Protein 8AQK (pdb70)

B-factor: mean 24.07, std 10.02, range [11.96, 69.76]

Organism: Zika virus (NCBI:txid64320)

Radius of gyration: 15.68 Å; Cα contacts (8 Å, |Δi|>4): 561; chains: 3; bounding box: 34×46×38 Å

Sequence (196 aa):
VDMYIEERAGDITWEKDAEVTGNSPRLDVVALDESSGDDFSSLVEETTTDGVYRVMTRRRLLGSSTQVGVGVMQEGVFHTMWHVTKGAALRSGEGRLDPYWGDVKQDLVSYCGPWKLDAAWDGLSEVQLLAVPPGEERAKNIIQTLPGIFKTKDGDIGAVALDYPAGTSGSPILDKCGRVIGLYGNGVVIKNGSYVSAITQGKRGK

GO terms:
  GO:0005515 protein binding (F, IPI)
  GO:0042802 identical protein binding (F, IPI)
  GO:0030430 host cell cytoplasm (C, IDA)
  GO:0030674 protein-macromolecule adaptor activity (F, IDA)
  GO:0140886 symbiont-mediated suppression of host interferon-mediated signaling pathway (P, IDA)
  GO:0042025 host cell nucleus (C, EXP)
  GO:0030430 host cell cytoplasm (C, EXP)
  GO:0034062 5'-3' RNA polymerase activity (F, EXP)
  GO:0008289 lipid binding (F, EXP)

Structure (mmCIF, N/CA/C/O backbone):
data_8AQK
#
_entry.id   8AQK
#
_cell.length_a   48.264
_cell.length_b   60.694
_cell.length_c   83.044
_cell.angle_alpha   90.000
_cell.angle_beta   90.000
_cell.angle_gamma   90.000
#
_symmetry.space_group_name_H-M   'P 21 21 21'
#
loop_
_entity.id
_entity.type
_entity.pdbx_description
1 polymer 'Serine protease subunit NS2B'
2 polymer 'Serine protease NS3'
3 polymer '(1R,2R,3S,4R,6S)-4,6-diamino-2,3-dihydroxycyclohexyl 2,6-diamino-2,6-dideoxy-alpha-D-glucopyranoside'
4 non-polymer 'SULFATE ION'
5 water water
#
loop_
_atom_site.group_PDB
_atom_site.id
_atom_site.type_symbol
_atom_site.label_atom_id
_atom_site.label_alt_id
_atom_site.label_comp_id
_atom_site.label_asym_id
_atom_site.label_entity_id
_atom_site.label_seq_id
_atom_site.pdbx_PDB_ins_code
_atom_site.Cartn_x
_atom_site.Cartn_y
_atom_site.Cartn_z
_atom_site.occupancy
_atom_site.B_iso_or_equiv
_atom_site.auth_seq_id
_atom_site.auth_comp_id
_atom_site.auth_asym_id
_atom_site.auth_atom_id
_atom_site.pdbx_PDB_model_num
ATOM 1 N N . VAL A 1 6 ? -3.66186 -32.11649 -7.06560 1.000 40.18149 49 VAL A N 1
ATOM 2 C CA . VAL A 1 6 ? -2.91074 -31.85813 -5.84421 1.000 39.13271 49 VAL A CA 1
ATOM 3 C C . VAL A 1 6 ? -3.73385 -32.27357 -4.63288 1.000 36.90725 49 VAL A C 1
ATOM 4 O O . VAL A 1 6 ? -4.85679 -31.80763 -4.45475 1.000 38.16301 49 VAL A O 1
ATOM 7 N N . ASP A 1 7 ? -3.16980 -33.14962 -3.80201 1.000 33.21685 50 ASP A N 1
ATOM 8 C CA . ASP A 1 7 ? -3.80484 -33.57094 -2.55359 1.000 30.20448 50 ASP A CA 1
ATOM 9 C C . ASP A 1 7 ? -3.51953 -32.51050 -1.50122 1.000 26.42898 50 ASP A C 1
ATOM 10 O O . ASP A 1 7 ? -2.41686 -32.45206 -0.95520 1.000 26.95444 50 ASP A O 1
ATOM 19 N N . MET A 1 8 ? -4.50914 -31.66924 -1.20672 1.000 23.00745 51 MET A N 1
ATOM 20 C CA . MET A 1 8 ? -4.42481 -30.72022 -0.10247 1.000 20.66577 51 MET A CA 1
ATOM 21 C C . MET A 1 8 ? -5.24838 -31.28277 1.04799 1.000 19.51463 51 MET A C 1
ATOM 22 O O . MET A 1 8 ? -6.43831 -31.55921 0.88461 1.000 20.79384 51 MET A O 1
ATOM 36 N N . TYR A 1 9 ? -4.61577 -31.46721 2.20380 1.000 18.74941 52 TYR A N 1
ATOM 37 C CA . TYR A 1 9 ? -5.24406 -32.18661 3.30341 1.000 18.43630 52 TYR A CA 1
ATOM 38 C C . TYR A 1 9 ? -4.86403 -31.53260 4.62294 1.000 17.57772 52 TYR A C 1
ATOM 39 O O . TYR A 1 9 ? -3.91913 -30.74498 4.69523 1.000 18.37666 52 TYR A O 1
ATOM 57 N N . ILE A 1 10 ? -5.61503 -31.85874 5.67100 1.000 17.46680 53 ILE A N 1
ATOM 58 C CA . ILE A 1 10 ? -5.37609 -31.27340 6.98303 1.000 16.88153 53 ILE A CA 1
ATOM 59 C C . ILE A 1 10 ? -4.98172 -32.35594 7.97618 1.000 17.96675 53 ILE A C 1
ATOM 60 O O . ILE A 1 10 ? -5.36433 -33.52584 7.84649 1.000 19.41069 53 ILE A O 1
ATOM 76 N N A GLU A 1 11 ? -4.19511 -31.96353 8.97000 0.508 18.31045 54 GLU A N 1
ATOM 77 N N B GLU A 1 11 ? -4.19684 -31.94686 8.97727 0.492 18.01656 54 GLU A N 1
ATOM 78 C CA A GLU A 1 11 ? -3.82091 -32.87405 10.03888 0.508 19.90885 54 GLU A CA 1
ATOM 79 C CA B GLU A 1 11 ? -3.70203 -32.82255 10.03152 0.492 19.26252 54 GLU A CA 1
ATOM 80 C C A GLU A 1 11 ? -3.79056 -32.12080 11.35759 0.508 18.89658 54 GLU A C 1
ATOM 81 C C B GLU A 1 11 ? -3.80027 -32.09048 11.36324 0.492 18.47242 54 GLU A C 1
ATOM 82 O O A GLU A 1 11 ? -3.28135 -30.99978 11.44493 0.508 18.07564 54 GLU A O 1
ATOM 83 O O B GLU A 1 11 ? -3.36115 -30.94219 11.47455 0.492 17.38543 54 GLU A O 1
ATOM 106 N N . ARG A 1 12 ? -4.35027 -32.74560 12.38213 1.000 19.67635 55 ARG A N 1
ATOM 107 C CA . ARG A 1 12 ? -4.49008 -32.07313 13.66784 1.000 21.19855 55 ARG A CA 1
ATOM 108 C C . ARG A 1 12 ? -3.11190 -31.77005 14.25332 1.000 18.61564 55 ARG A C 1
ATOM 109 O O . ARG A 1 12 ? -2.16307 -32.54799 14.12336 1.000 19.65591 55 ARG A O 1
ATOM 131 N N . ALA A 1 13 ? -2.99437 -30.60264 14.86707 1.000 17.33407 56 ALA A N 1
ATOM 132 C CA . ALA A 1 13 ? -1.72369 -30.14725 15.39910 1.000 18.43699 56 ALA A CA 1
ATOM 133 C C . ALA A 1 13 ? -1.79407 -29.70474 16.84317 1.000 21.09198 56 ALA A C 1
ATOM 134 O O . ALA A 1 13 ? -0.75152 -29.37825 17.41641 1.000 26.33325 56 ALA A O 1
ATOM 141 N N . GLY A 1 14 ? -2.95587 -29.69392 17.45585 1.000 19.75933 57 GLY A N 1
ATOM 142 C CA . GLY A 1 14 ? -3.00558 -29.41038 18.87448 1.000 20.75185 57 GLY A CA 1
ATOM 143 C C . GLY A 1 14 ? -4.31840 -28.79621 19.30361 1.000 18.13608 57 GLY A C 1
ATOM 144 O O . GLY A 1 14 ? -5.22058 -28.54504 18.51007 1.000 18.02546 57 GLY A O 1
ATOM 148 N N . ASP A 1 15 ? -4.39907 -28.57908 20.61010 1.000 18.39235 58 ASP A N 1
ATOM 149 C CA . ASP A 1 15 ? -5.51140 -27.89086 21.23336 1.000 17.75183 58 ASP A CA 1
ATOM 150 C C . ASP A 1 15 ? -5.25896 -26.38837 21.21114 1.000 18.03145 58 ASP A C 1
ATOM 151 O O . ASP A 1 15 ? -4.11528 -25.92753 21.19431 1.000 21.14977 58 ASP A O 1
ATOM 160 N N . ILE A 1 16 ? -6.33635 -25.62317 21.23875 1.000 16.45615 59 ILE A N 1
ATOM 161 C CA . ILE A 1 16 ? -6.25967 -24.16461 21.22094 1.000 16.63403 59 ILE A CA 1
ATOM 162 C C . ILE A 1 16 ? -6.45249 -23.67954 22.65102 1.000 17.36767 59 ILE A C 1
ATOM 163 O O . ILE A 1 16 ? -7.57416 -23.68388 23.16982 1.000 18.45214 59 ILE A O 1
ATOM 179 N N . THR A 1 17 ? -5.35173 -23.24275 23.26985 1.000 17.74607 60 THR A N 1
ATOM 180 C CA . THR A 1 17 ? -5.30616 -22.91760 24.69069 1.000 19.88277 60 THR A CA 1
ATOM 181 C C . THR A 1 17 ? -4.34245 -21.75457 24.89142 1.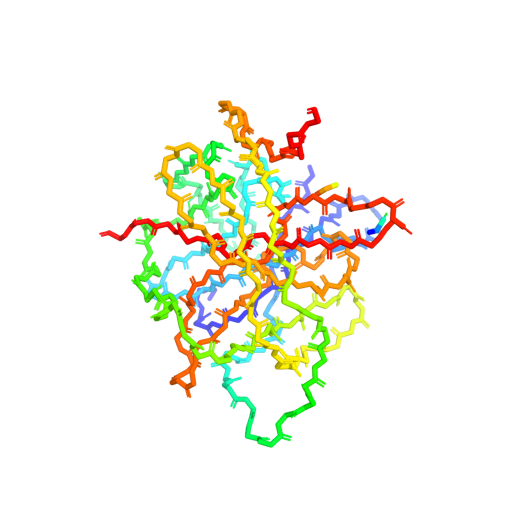000 20.69918 60 THR A C 1
ATOM 182 O O . THR A 1 17 ? -3.25835 -21.73703 24.30126 1.000 22.01625 60 THR A O 1
ATOM 193 N N . TRP A 1 18 ? -4.75967 -20.77985 25.70461 1.000 20.59104 61 TRP A N 1
ATOM 194 C CA . TRP A 1 18 ? -3.87788 -19.71083 26.15380 1.000 20.56986 61 TRP A CA 1
ATOM 195 C C . TRP A 1 18 ? -2.85789 -20.26855 27.13171 1.000 20.60635 61 TRP A C 1
ATOM 196 O O . TRP A 1 18 ? -3.19624 -21.07068 28.00453 1.000 22.24277 61 TRP A O 1
ATOM 217 N N . GLU A 1 19 ? -1.60196 -19.85780 26.98068 1.000 20.98518 62 GLU A N 1
ATOM 218 C CA . GLU A 1 19 ? -0.51857 -20.31353 27.84538 1.000 22.79117 62 GLU A CA 1
ATOM 219 C C . GLU A 1 19 ? -0.27430 -19.28162 28.94046 1.000 23.78901 62 GLU A C 1
ATOM 220 O O . GLU A 1 19 ? 0.06231 -18.12997 28.65734 1.000 24.88831 62 GLU A O 1
ATOM 232 N N . LYS A 1 20 ? -0.42498 -19.69907 30.18917 1.000 25.70615 63 LYS A N 1
ATOM 233 C CA . LYS A 1 20 ? -0.12103 -18.80995 31.30107 1.000 30.32678 63 LYS A CA 1
ATOM 234 C C . LYS A 1 20 ? 1.38377 -18.55733 31.36290 1.000 34.55835 63 LYS A C 1
ATOM 235 O O . LYS A 1 20 ? 2.19544 -19.40270 30.98809 1.000 34.51445 63 LYS A O 1
ATOM 248 N N . ASP A 1 21 ? 1.75570 -17.35904 31.81040 1.000 40.22783 64 ASP A N 1
ATOM 249 C CA . ASP A 1 21 ? 3.16518 -16.98162 31.94425 1.000 45.80583 64 ASP A CA 1
ATOM 250 C C . ASP A 1 21 ? 3.94000 -17.20018 30.64256 1.000 46.87748 64 ASP A C 1
ATOM 251 O O . ASP A 1 21 ? 4.97808 -17.86555 30.61004 1.000 47.87116 64 ASP A O 1
ATOM 260 N N . ALA A 1 22 ? 3.44642 -16.61733 29.55898 1.000 46.87736 65 ALA A N 1
ATOM 261 C CA . ALA A 1 22 ? 4.05389 -16.84123 28.25726 1.000 47.20693 65 ALA A CA 1
ATOM 262 C C . ALA A 1 22 ? 5.15995 -15.82647 27.97533 1.000 47.26579 65 ALA A C 1
ATOM 263 O O . ALA A 1 22 ? 5.22846 -14.75046 28.57793 1.000 47.49507 65 ALA A O 1
ATOM 270 N N . GLU A 1 23 ? 6.03728 -16.19276 27.04121 1.000 46.47226 66 GLU A N 1
ATOM 271 C CA . GLU A 1 23 ? 7.03940 -15.25789 26.54660 1.000 45.63896 66 GLU A CA 1
ATOM 272 C C . GLU A 1 23 ? 6.34983 -14.12901 25.79455 1.000 43.54075 66 GLU A C 1
ATOM 273 O O . GLU A 1 23 ? 5.48396 -14.37978 24.94890 1.000 42.55197 66 GLU A O 1
ATOM 277 N N . VAL A 1 24 ? 6.73713 -12.89199 26.11169 1.000 43.02859 67 VAL A N 1
ATOM 278 C CA . VAL A 1 24 ? 6.20457 -11.68115 25.49230 1.000 43.32542 67 VAL A CA 1
ATOM 279 C C . VAL A 1 24 ? 7.27824 -11.09552 24.58824 1.000 41.78179 67 VAL A C 1
ATOM 280 O O . VAL A 1 24 ? 8.40827 -10.85433 25.03053 1.000 42.45894 67 VAL A O 1
ATOM 293 N N . THR A 1 25 ? 6.92388 -10.83387 23.33558 1.000 39.44943 68 THR A N 1
ATOM 294 C CA . THR A 1 25 ? 7.89430 -10.29465 22.40004 1.000 37.29204 68 THR A CA 1
ATOM 295 C C . THR A 1 25 ? 7.17477 -9.44731 21.36372 1.000 32.53743 68 THR A C 1
ATOM 296 O O . THR A 1 25 ? 5.94339 -9.44885 21.26505 1.000 32.11567 68 THR A O 1
ATOM 307 N N . GLY A 1 26 ? 7.96697 -8.70907 20.60206 1.000 28.63871 69 GLY A N 1
ATOM 308 C CA . GLY A 1 26 ? 7.45864 -7.89404 19.51215 1.000 25.31463 69 GLY A CA 1
ATOM 309 C C . GLY A 1 26 ? 7.07363 -6.50179 19.96309 1.000 22.89893 69 GLY A C 1
ATOM 310 O O . GLY A 1 26 ? 6.67614 -6.26932 21.10017 1.000 24.17002 69 GLY A O 1
ATOM 314 N N . ASN A 1 27 ? 7.19510 -5.55262 19.04937 1.000 20.59908 70 ASN A N 1
ATOM 315 C CA . ASN A 1 27 ? 6.76664 -4.19390 19.33956 1.000 19.99835 70 ASN A CA 1
ATOM 316 C C . ASN A 1 27 ? 5.29808 -4.03350 18.94665 1.000 18.23919 70 ASN A C 1
ATOM 317 O O . ASN A 1 27 ? 4.59217 -5.00923 18.67905 1.000 19.14451 70 ASN A O 1
ATOM 328 N N . SER A 1 28 ? 4.82257 -2.79093 18.93884 1.000 17.54767 71 SER A N 1
ATOM 329 C CA . SER A 1 28 ? 3.41637 -2.46210 18.70822 1.000 17.63369 71 SER A CA 1
ATOM 330 C C . SER A 1 28 ? 3.35279 -1.35057 17.66716 1.000 18.20907 71 SER A C 1
ATOM 331 O O . SER A 1 28 ? 3.02052 -0.20229 17.97372 1.000 19.79351 71 SER A O 1
ATOM 339 N N . PRO A 1 29 ? 3.66082 -1.66155 16.41200 1.000 18.57251 72 PRO A N 1
ATOM 340 C CA . PRO A 1 29 ? 3.82257 -0.60362 15.41134 1.000 19.83153 72 PRO A CA 1
ATOM 341 C C . PRO A 1 29 ? 2.50020 0.02694 15.02978 1.000 19.97444 72 PRO A C 1
ATOM 342 O O . PRO A 1 29 ? 1.45619 -0.62453 14.97761 1.000 22.00066 72 PRO A O 1
ATOM 353 N N . ARG A 1 30 ? 2.56843 1.30907 14.73181 1.000 19.02182 73 ARG A N 1
ATOM 354 C CA . ARG A 1 30 ? 1.42438 2.10592 14.30777 1.000 20.86533 73 ARG A CA 1
ATOM 355 C C . ARG A 1 30 ? 1.67790 2.45247 12.84891 1.000 20.62157 73 ARG A C 1
ATOM 356 O O . ARG A 1 30 ? 2.47247 3.35054 12.55281 1.000 22.96902 73 ARG A O 1
ATOM 377 N N . LEU A 1 31 ? 0.97148 1.77427 11.94551 1.000 18.36106 74 LEU A N 1
ATOM 378 C CA . LEU A 1 31 ? 1.23382 1.84521 10.51538 1.000 17.84909 74 LEU A CA 1
ATOM 379 C C . LEU A 1 31 ? 0.00335 2.30643 9.75175 1.000 19.08623 74 LEU A C 1
ATOM 380 O O . LEU A 1 31 ? -1.11806 1.89618 10.05529 1.000 22.33382 74 LEU A O 1
ATOM 396 N N . ASP A 1 32 ? 0.22119 3.13924 8.74086 1.000 19.12647 75 ASP A N 1
ATO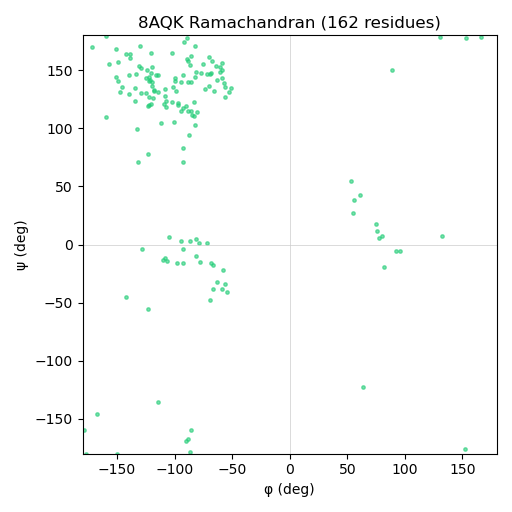M 397 C CA . ASP A 1 32 ? -0.82995 3.53715 7.81016 1.000 19.43423 75 ASP A CA 1
ATOM 398 C C . ASP A 1 32 ? -0.82574 2.56369 6.64012 1.000 18.12775 75 ASP A C 1
ATOM 399 O O . ASP A 1 32 ? 0.19897 2.39559 5.97119 1.000 18.05856 75 ASP A O 1
ATOM 408 N N A VAL A 1 33 ? -1.94886 1.88680 6.41988 0.537 17.84105 76 VAL A N 1
ATOM 409 N N B VAL A 1 33 ? -1.98634 1.96223 6.37207 0.463 17.59345 76 VAL A N 1
ATOM 410 C CA A VAL A 1 33 ? -2.01620 0.89133 5.36499 0.537 18.29271 76 VAL A CA 1
ATOM 411 C CA B VAL A 1 33 ? -2.09968 0.81123 5.48117 0.463 17.85768 76 VAL A CA 1
ATOM 412 C C A VAL A 1 33 ? -3.27861 1.09181 4.54610 0.537 18.20671 76 VAL A C 1
ATOM 413 C C B VAL A 1 33 ? -3.35212 0.94261 4.62288 0.463 17.95482 76 VAL A C 1
ATOM 414 O O A VAL A 1 33 ? -4.23058 1.76365 4.95478 0.537 18.84904 76 VAL A O 1
ATOM 415 O O B VAL A 1 33 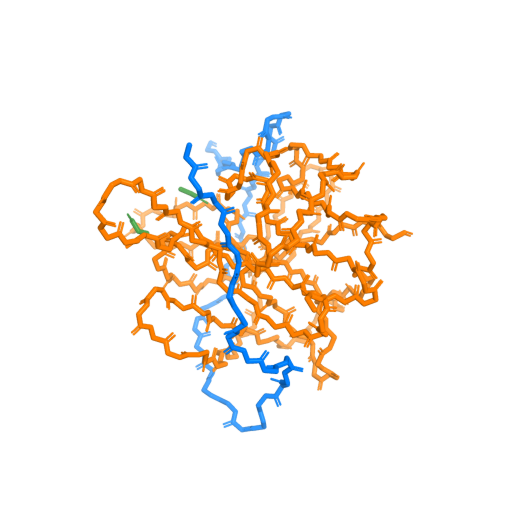? -4.38969 1.43036 5.08996 0.463 18.13741 76 VAL A O 1
ATOM 440 N N . ALA A 1 34 ? -3.25768 0.49053 3.36903 1.000 17.70420 77 ALA A N 1
ATOM 441 C CA . ALA A 1 34 ? -4.40026 0.39833 2.47761 1.000 18.53402 77 ALA A CA 1
ATOM 442 C C . ALA A 1 34 ? -4.66284 -1.07076 2.15562 1.000 17.82720 77 ALA A C 1
ATOM 443 O O . ALA A 1 34 ? -3.73982 -1.88551 2.09999 1.000 18.69371 77 ALA A O 1
ATOM 451 N N . LEU A 1 35 ? -5.93046 -1.39837 1.94380 1.000 17.34519 78 LEU A N 1
ATOM 452 C CA . LEU A 1 35 ? -6.37827 -2.75084 1.63182 1.000 17.59459 78 LEU A CA 1
ATOM 453 C C . LEU A 1 35 ? -7.07576 -2.70316 0.27916 1.000 17.97898 78 LEU A C 1
ATOM 454 O O . LEU A 1 35 ? -8.04814 -1.96261 0.10658 1.000 19.64379 78 LEU A O 1
ATOM 470 N N . ASP A 1 36 ? -6.57902 -3.46679 -0.68333 1.000 17.57897 79 ASP A N 1
ATOM 471 C CA . ASP A 1 36 ? -7.18235 -3.46741 -2.01019 1.000 18.41415 79 ASP A CA 1
ATOM 472 C C . ASP A 1 36 ? -8.24521 -4.56816 -2.11747 1.000 18.09447 79 ASP A C 1
ATOM 473 O O . ASP A 1 36 ? -8.46395 -5.34807 -1.18833 1.000 17.95076 79 ASP A O 1
ATOM 482 N N . GLU A 1 37 ? -8.94399 -4.59130 -3.25436 1.000 19.29626 80 GLU A N 1
ATOM 483 C CA . GLU A 1 37 ? -10.09633 -5.47843 -3.40512 1.000 20.23438 80 GLU A CA 1
ATOM 484 C C . GLU A 1 37 ? -9.68308 -6.93700 -3.48097 1.000 19.37905 80 GLU A C 1
ATOM 485 O O . GLU A 1 37 ? -10.53145 -7.82412 -3.30257 1.000 21.23798 80 GLU A O 1
ATOM 497 N N A SER A 1 38 ? -8.40663 -7.20768 -3.73356 0.418 18.13645 81 SER A N 1
ATOM 498 N N B SER A 1 38 ? -8.40676 -7.20917 -3.72407 0.582 18.71922 81 SER A N 1
ATOM 499 C CA A SER A 1 38 ? -7.91840 -8.57585 -3.77689 0.418 17.72480 81 SER A CA 1
ATOM 500 C CA B SER A 1 38 ? -7.91183 -8.57576 -3.76695 0.582 19.20900 81 SER A CA 1
ATOM 501 C C A SER A 1 38 ? -7.46728 -9.08889 -2.41518 0.418 16.12836 81 SER A C 1
ATOM 502 C C B SER A 1 38 ? -7.32287 -9.03586 -2.44118 0.582 17.21027 81 SER A C 1
ATOM 503 O O A SER A 1 38 ? -7.13240 -10.27255 -2.30765 0.418 15.91670 81 SER A O 1
ATOM 504 O O B SER A 1 38 ? -6.72082 -10.11119 -2.39105 0.582 18.05889 81 SER A O 1
ATOM 519 N N . GLY A 1 39 ? -7.45719 -8.24585 -1.38272 1.000 15.84899 82 GLY A N 1
ATOM 520 C CA . GLY A 1 39 ? -6.99954 -8.65077 -0.07082 1.000 15.41080 82 GLY A CA 1
ATOM 521 C C . GLY A 1 39 ? -5.55713 -8.33894 0.23027 1.000 15.01821 82 GLY A C 1
ATOM 522 O O . GLY A 1 39 ? -5.02533 -8.86020 1.21452 1.000 16.27731 82 GLY A O 1
ATOM 527 N N A ASP A 1 40 ? -4.91034 -7.49754 -0.57282 0.387 15.26535 83 ASP A N 1
ATOM 528 N N B ASP A 1 40 ? -4.89342 -7.52951 -0.58758 0.613 15.12752 83 ASP A N 1
ATOM 529 C CA A ASP A 1 40 ? -3.52469 -7.10563 -0.34751 0.387 15.71580 83 ASP A CA 1
ATOM 530 C CA B ASP A 1 40 ? -3.52405 -7.13218 -0.29697 0.613 15.86391 83 ASP A CA 1
ATOM 531 C C A ASP A 1 40 ? -3.46998 -5.87105 0.54542 0.387 15.34390 83 ASP A C 1
ATOM 532 C C B ASP A 1 40 ? -3.50461 -5.89342 0.58060 0.613 15.34082 83 ASP A C 1
ATOM 533 O O A ASP A 1 40 ? -4.05908 -4.83541 0.21423 0.387 16.42796 83 ASP A O 1
ATOM 534 O O B ASP A 1 40 ? -4.14457 -4.88267 0.26622 0.613 17.05648 83 ASP A O 1
ATOM 551 N N . PHE A 1 41 ? -2.74565 -5.96986 1.66281 1.000 14.85502 84 PHE A N 1
ATOM 552 C CA . PHE A 1 41 ? -2.42499 -4.79790 2.46671 1.000 14.96001 84 PHE A CA 1
ATOM 553 C C . PHE A 1 41 ? -1.12610 -4.20539 1.93913 1.000 15.27463 84 PHE A C 1
ATOM 554 O O . PHE A 1 41 ? -0.18363 -4.93904 1.61361 1.000 16.07144 84 PHE A O 1
ATOM 572 N N A SER A 1 42 ? -1.07351 -2.87834 1.88928 0.403 15.71539 85 SER A N 1
ATOM 573 N N B SER A 1 42 ? -1.06865 -2.87577 1.85638 0.597 16.08758 85 SER A N 1
ATOM 574 C CA A SER A 1 42 ? 0.13181 -2.17010 1.50861 0.403 16.70915 85 SER A CA 1
ATOM 575 C CA B SER A 1 42 ? 0.15660 -2.18940 1.47734 0.597 17.55660 85 SER A CA 1
ATOM 576 C C A SER A 1 42 ? 0.34052 -0.98833 2.44066 0.403 16.93712 85 SER A C 1
ATOM 577 C C B SER A 1 42 ? 0.35084 -0.94714 2.33481 0.597 17.51593 85 SER A C 1
ATOM 578 O O A SER A 1 42 ? -0.61453 -0.38432 2.94252 0.403 17.61301 85 SER A O 1
ATOM 579 O O B SER A 1 42 ? -0.61285 -0.24890 2.66941 0.597 18.63254 85 SER A O 1
ATOM 594 N N . LEU A 1 43 ? 1.60640 -0.67628 2.67901 1.000 17.06746 86 LEU A N 1
ATOM 595 C CA . LEU A 1 43 ? 1.94116 0.54907 3.38722 1.000 17.84827 86 LEU A CA 1
ATOM 596 C C . LEU A 1 43 ? 1.62612 1.73976 2.50572 1.000 20.27718 86 LEU A C 1
ATOM 597 O O . LEU A 1 43 ? 1.90402 1.73650 1.30430 1.000 20.57849 86 LEU A O 1
ATOM 614 N N . VAL A 1 44 ? 1.05383 2.77017 3.11350 1.000 22.18031 87 VAL A N 1
ATOM 615 C CA . VAL A 1 44 ? 0.78308 4.01654 2.40926 1.000 27.75106 87 VAL A CA 1
ATOM 616 C C . VAL A 1 44 ? 2.08614 4.80272 2.38379 1.000 33.36318 87 VAL A C 1
ATOM 617 O O . VAL A 1 44 ? 2.59105 5.20806 3.43352 1.000 34.87210 87 VAL A O 1
ATOM 630 N N . GLU A 1 45 ? 2.64309 4.99251 1.18576 1.000 37.17121 88 GLU A N 1
ATOM 631 C CA . GLU A 1 45 ? 3.82485 5.82860 0.98892 1.000 40.14770 88 GLU A CA 1
ATOM 632 C C . GLU A 1 45 ? 3.40820 7.13838 0.31915 1.000 43.29695 88 GLU A C 1
ATOM 633 O O . GLU A 1 45 ? 3.01343 8.09445 0.98405 1.000 44.92437 88 GLU A O 1
ATOM 645 N N . GLU B 2 18 ? -13.19981 -36.34258 12.16892 1.000 47.08894 17 GLU B N 1
ATOM 646 C CA . GLU B 2 18 ? -12.63781 -35.66086 11.00681 1.000 46.70435 17 GLU B CA 1
ATOM 647 C C . GLU B 2 18 ? -12.68839 -34.14618 11.16101 1.000 43.70555 17 GLU B C 1
ATOM 648 O O . GLU B 2 18 ? -11.91620 -33.42275 10.52489 1.000 43.77051 17 GLU B O 1
ATOM 659 N N . THR B 2 19 ? -13.61519 -33.67121 11.98818 1.000 40.48212 18 THR B N 1
ATOM 660 C CA . THR B 2 19 ? -13.79291 -32.25013 12.24878 1.000 37.61182 18 THR B CA 1
ATOM 661 C C . THR B 2 19 ? -13.74707 -31.96244 13.74264 1.000 32.50967 18 THR B C 1
ATOM 662 O O . THR B 2 19 ? -14.48206 -31.10902 14.24852 1.000 32.63892 18 THR B O 1
ATOM 673 N N A THR B 2 20 ? -12.88401 -32.66317 14.47376 0.393 30.32935 19 THR B N 1
ATOM 674 N N B THR B 2 20 ? -12.88642 -32.66630 14.47520 0.607 30.68559 19 THR B N 1
ATOM 675 C CA A THR B 2 20 ? -12.74204 -32.39846 15.89927 0.393 28.03366 19 THR B CA 1
ATOM 676 C CA B THR B 2 20 ? -12.75090 -32.40350 15.90259 0.607 28.68407 19 THR B CA 1
ATOM 677 C C A THR B 2 20 ? -12.10320 -31.03217 16.12290 0.393 24.29740 19 THR B C 1
ATOM 678 C C B THR B 2 20 ? -12.09480 -31.04485 16.13362 0.607 23.80814 19 THR B C 1
ATOM 679 O O A THR B 2 20 ? -11.19629 -30.62041 15.39031 0.393 23.27662 19 THR B O 1
ATOM 680 O O B THR B 2 20 ? -11.17224 -30.64639 15.41300 0.607 21.66864 19 THR B O 1
ATOM 701 N N . ASP B 2 21 ? -12.58850 -30.32657 17.14303 1.000 22.58680 20 ASP B N 1
ATOM 702 C CA . ASP B 2 21 ? -12.08483 -28.99082 17.43570 1.000 21.40771 20 ASP B CA 1
ATOM 703 C C . ASP B 2 21 ? -10.57442 -29.01786 17.62941 1.000 19.96934 20 ASP B C 1
ATOM 704 O O . ASP B 2 21 ? -10.02686 -29.94394 18.23618 1.000 21.78046 20 ASP B O 1
ATOM 714 N N . GLY B 2 22 ? -9.90911 -27.97687 17.15945 1.000 17.91172 21 GLY B N 1
ATOM 715 C CA . GLY B 2 22 ? -8.48491 -27.83685 17.38012 1.000 17.16396 21 GLY B CA 1
ATOM 716 C C . GLY B 2 22 ? -7.84843 -27.03989 16.26245 1.000 15.27700 21 GLY B C 1
ATOM 717 O O . GLY B 2 22 ? -8.51828 -26.53628 15.36516 1.000 15.54371 21 GLY B O 1
ATOM 721 N N . VAL B 2 23 ? -6.52048 -26.93541 16.33890 1.000 14.59778 22 VAL B N 1
ATOM 722 C CA . VAL B 2 23 ? -5.72280 -26.30464 15.28818 1.000 14.66718 22 VAL B CA 1
ATOM 723 C C . VAL B 2 23 ? -5.11531 -27.40335 14.42406 1.000 14.83346 22 VAL B C 1
ATOM 724 O O . VAL B 2 23 ? -4.75101 -28.47059 14.92763 1.000 16.01887 22 VAL B O 1
ATOM 737 N N . TYR B 2 24 ? -5.02789 -27.14621 13.11416 1.000 13.98340 23 TYR B N 1
ATOM 738 C CA . TYR B 2 24 ? -4.62582 -28.12431 12.11845 1.000 14.48372 23 TYR B CA 1
ATOM 739 C C . TYR B 2 24 ? -3.59497 -27.50872 11.17959 1.000 13.99858 23 TYR B C 1
ATOM 740 O O . TYR B 2 24 ? -3.66485 -26.31756 10.85398 1.000 14.77003 23 TYR B O 1
ATOM 758 N N . ARG B 2 25 ? -2.66481 -28.34548 10.70947 1.000 14.18297 24 ARG B N 1
ATOM 759 C CA . ARG B 2 25 ? -1.82090 -27.99648 9.57552 1.000 14.76991 24 ARG B CA 1
ATOM 760 C C . ARG B 2 25 ? -2.56055 -28.25481 8.27143 1.000 14.99153 24 ARG B C 1
ATOM 761 O O . ARG B 2 25 ? -3.31139 -29.22892 8.16206 1.000 16.12097 24 ARG B O 1
ATOM 782 N N . VAL B 2 26 ? -2.32483 -27.39596 7.28089 1.000 14.24322 25 VAL B N 1
ATOM 783 C CA . VAL B 2 26 ? -2.81249 -27.56723 5.91500 1.000 14.53699 25 VAL B CA 1
ATOM 784 C C . VAL B 2 26 ? -1.60600 -27.93973 5.06611 1.000 15.22877 25 VAL B C 1
ATOM 785 O O . VAL B 2 26 ? -0.63799 -27.17163 4.96514 1.000 15.79795 25 VAL B O 1
ATOM 798 N N . MET B 2 27 ? -1.66296 -29.12459 4.47319 1.000 16.18391 26 MET B N 1
ATOM 799 C CA . MET B 2 27 ? -0.54407 -29.72855 3.77777 1.000 18.00843 26 MET B CA 1
ATOM 800 C C . MET B 2 27 ? -0.90393 -29.96805 2.31803 1.000 18.92072 26 MET B C 1
ATOM 801 O O . MET B 2 27 ? -2.07335 -30.15761 1.97429 1.000 19.45081 26 MET B O 1
ATOM 815 N N . THR B 2 28 ? 0.11502 -29.97640 1.46041 1.000 21.18716 27 THR B N 1
ATOM 816 C CA . THR B 2 28 ? -0.04276 -30.42517 0.08474 1.000 24.79439 27 THR B CA 1
ATOM 817 C C . THR B 2 28 ? 0.98638 -31.49926 -0.23490 1.000 28.69638 27 THR B C 1
ATOM 818 O O . THR B 2 28 ? 2.10938 -31.48601 0.27122 1.000 28.23617 27 THR B O 1
ATOM 829 N N A ARG B 2 29 ? 0.59927 -32.42313 -1.10106 0.469 30.92818 28 ARG B N 1
ATOM 830 N N B ARG B 2 29 ? 0.58794 -32.43382 -1.09611 0.531 31.18537 28 ARG B N 1
ATOM 831 C CA A ARG B 2 29 ? 1.55513 -33.39080 -1.60463 0.469 33.90516 28 ARG B CA 1
ATOM 832 C CA B ARG B 2 29 ? 1.47077 -33.49597 -1.55833 0.531 34.63591 28 ARG B CA 1
ATOM 833 C C A ARG B 2 29 ? 1.10488 -33.85082 -2.97709 0.469 36.25586 28 ARG B C 1
ATOM 834 C C B ARG B 2 29 ? 1.08424 -33.84946 -2.98753 0.531 36.57267 28 ARG B C 1
ATOM 835 O O A ARG B 2 29 ? -0.08729 -33.84231 -3.29532 0.469 36.62370 28 ARG B O 1
ATOM 836 O O B ARG B 2 29 ? -0.08720 -33.75556 -3.36334 0.531 36.86434 28 ARG B O 1
ATOM 877 N N . ARG B 2 30 ? 2.08313 -34.23103 -3.78941 1.000 38.42531 29 ARG B N 1
ATOM 878 C CA . ARG B 2 30 ? 1.83168 -34.81127 -5.10131 1.000 42.15207 29 ARG B CA 1
ATOM 879 C C . ARG B 2 30 ? 2.33041 -36.25056 -5.05103 1.000 44.28233 29 ARG B C 1
ATOM 880 O O . ARG B 2 30 ? 1.76388 -37.07739 -4.32854 1.000 44.92295 29 ARG B O 1
ATOM 885 N N . LEU B 2 31 ? 3.40901 -36.55389 -5.77372 1.000 45.30859 30 LEU B N 1
ATOM 886 C CA . LEU B 2 31 ? 3.94546 -37.90912 -5.78920 1.000 46.08442 30 LEU B CA 1
ATOM 887 C C . LEU B 2 31 ? 5.03114 -38.14259 -4.74566 1.000 47.14896 30 LEU B C 1
ATOM 888 O O . LEU B 2 31 ? 5.35069 -39.30377 -4.45881 1.000 48.50665 30 LEU B O 1
ATOM 892 N N . LEU B 2 32 ? 5.60774 -37.08210 -4.17834 1.000 47.23342 31 LEU B N 1
ATOM 893 C CA . LEU B 2 32 ? 6.68140 -37.23486 -3.20287 1.000 46.78221 31 LEU B CA 1
ATOM 894 C C . LEU B 2 32 ? 6.24106 -36.73682 -1.83025 1.000 45.83318 31 LEU B C 1
ATOM 895 O O . LEU B 2 32 ? 5.12868 -37.03650 -1.38496 1.000 47.23414 31 LEU B O 1
ATOM 899 N N . GLY B 2 33 ? 7.10283 -35.97725 -1.15003 1.000 43.02472 32 GLY B N 1
ATOM 900 C CA . GLY B 2 33 ? 6.82494 -35.52640 0.19577 1.000 39.79883 32 GLY B CA 1
ATOM 901 C C . GLY B 2 33 ? 5.81401 -34.39700 0.25928 1.000 36.21325 32 GLY B C 1
ATOM 902 O O . GLY B 2 33 ? 5.33159 -33.88153 -0.75120 1.000 36.68867 32 GLY B O 1
ATOM 906 N N A SER B 2 34 ? 5.49355 -34.00946 1.48848 0.433 33.84707 33 SER B N 1
ATOM 907 N N B SER B 2 34 ? 5.51307 -33.99433 1.48982 0.567 33.78508 33 SER B N 1
ATOM 908 C CA A SER B 2 34 ? 4.47828 -33.00478 1.76129 0.433 31.71528 33 SER B CA 1
ATOM 909 C CA B SER B 2 34 ? 4.48632 -33.00323 1.76783 0.567 31.75300 33 SER B CA 1
ATOM 910 C C A SER B 2 34 ? 5.11220 -31.65397 2.07879 0.433 30.04744 33 SER B C 1
ATOM 911 C C B SER B 2 34 ? 5.09963 -31.65168 2.11566 0.567 30.09172 33 SER B C 1
ATOM 912 O O A SER B 2 34 ? 6.27231 -31.55922 2.48617 0.433 30.90466 33 SER B O 1
ATOM 913 O O B SER B 2 34 ? 6.23379 -31.56098 2.59468 0.567 31.12500 33 SER B O 1
ATOM 928 N N . THR B 2 35 ? 4.32334 -30.59936 1.87843 1.000 27.49587 34 THR B N 1
ATOM 929 C CA . THR B 2 35 ? 4.71070 -29.24005 2.21138 1.000 24.36397 34 THR B CA 1
ATOM 930 C C . THR B 2 35 ? 3.58319 -28.65032 3.04268 1.000 20.06064 34 THR B C 1
ATOM 931 O O . THR B 2 35 ? 2.40838 -28.82918 2.71535 1.000 19.98918 34 THR B O 1
ATOM 943 N N . GLN B 2 36 ? 3.92458 -27.95769 4.12182 1.000 18.63017 35 GLN B N 1
ATOM 944 C CA . GLN B 2 36 ? 2.91712 -27.25662 4.90335 1.000 17.12520 35 GLN B CA 1
ATOM 945 C C . GLN B 2 36 ? 2.70125 -25.88421 4.28318 1.000 16.73903 35 GLN B C 1
ATOM 946 O O . GLN B 2 36 ? 3.61740 -25.05328 4.27998 1.000 18.35220 35 GLN B O 1
ATOM 960 N N . VAL B 2 37 ? 1.49648 -25.65277 3.76848 1.000 16.31274 36 VAL B N 1
ATOM 961 C CA . VAL B 2 37 ? 1.15384 -24.37220 3.16278 1.000 16.39023 36 VAL B CA 1
ATOM 962 C C . VAL B 2 37 ? 0.39621 -23.46022 4.12016 1.000 15.18348 36 VAL B C 1
ATOM 963 O O . VAL B 2 37 ? 0.32219 -22.24990 3.86952 1.000 15.72983 36 VAL B O 1
ATOM 976 N N . GLY B 2 38 ? -0.13874 -23.98989 5.21303 1.000 14.34106 37 GLY B N 1
ATOM 977 C CA . GLY B 2 38 ? -0.80625 -23.13739 6.17483 1.000 13.25857 37 GLY B CA 1
ATOM 978 C C . GLY B 2 38 ? -1.32158 -23.92743 7.35330 1.000 13.31664 37 GLY B C 1
ATOM 979 O O . GLY B 2 38 ? -0.88334 -25.04841 7.62221 1.000 13.98710 37 GLY B O 1
ATOM 983 N N . VAL B 2 39 ? -2.28407 -23.30860 8.03322 1.000 12.87570 38 VAL B N 1
ATOM 984 C CA . VAL B 2 39 ? -2.82060 -23.73174 9.32023 1.000 12.63468 38 VAL B CA 1
ATOM 985 C C . VAL B 2 39 ? -4.27401 -23.28556 9.32411 1.000 12.92503 38 VAL B C 1
ATOM 986 O O . VAL B 2 39 ? -4.64822 -22.33847 8.62644 1.000 13.18780 38 VAL B O 1
ATOM 999 N N . GLY B 2 40 ? -5.10540 -23.93390 10.13285 1.000 13.11303 39 GLY B N 1
ATOM 1000 C CA . GLY B 2 40 ? -6.43751 -23.39697 10.33899 1.000 13.36550 39 GLY B CA 1
ATOM 1001 C C . GLY B 2 40 ? -7.04783 -23.93116 11.61732 1.000 13.28260 39 GLY B C 1
ATOM 1002 O O . GLY B 2 40 ? -6.44925 -24.72647 12.35154 1.000 13.93099 39 GLY B O 1
ATOM 1006 N N . VAL B 2 41 ? -8.26191 -23.46297 11.87650 1.000 13.44611 40 VAL B N 1
ATOM 1007 C CA . VAL B 2 41 ? -8.98026 -23.71955 13.11650 1.000 14.26959 40 VAL B CA 1
ATOM 1008 C C . VAL B 2 41 ? -10.26378 -24.47192 12.80931 1.000 14.06626 40 VAL B C 1
ATOM 1009 O O . VAL B 2 41 ? -11.07874 -24.01260 12.00117 1.000 14.33475 40 VAL B O 1
ATOM 1022 N N . MET B 2 42 ? -10.46050 -25.60582 13.47356 1.000 14.68608 41 MET B N 1
ATOM 1023 C CA . MET B 2 42 ? -11.73366 -26.30824 13.44655 1.000 15.65552 41 MET B CA 1
ATOM 1024 C C . MET B 2 42 ? -12.50987 -25.89656 14.69513 1.000 15.39719 41 MET B C 1
ATOM 1025 O O . MET B 2 42 ? -12.02325 -26.08186 15.81781 1.000 16.26174 41 MET B O 1
ATOM 1039 N N . GLN B 2 43 ? -13.70706 -25.34019 14.50618 1.000 16.44794 42 GLN B N 1
ATOM 1040 C CA . GLN B 2 43 ? -14.57592 -24.95932 15.61278 1.000 17.06945 42 GLN B CA 1
ATOM 1041 C C . GLN B 2 43 ? -16.01181 -25.13968 15.14759 1.000 17.77918 42 GLN B C 1
ATOM 1042 O O . GLN B 2 43 ? -16.36411 -24.69467 14.05231 1.000 17.67268 42 GLN B O 1
ATOM 1056 N N . GLU B 2 44 ? -16.82635 -25.80934 15.96432 1.000 19.04029 43 GLU B N 1
ATOM 1057 C CA . GLU B 2 44 ? -18.24131 -25.98643 15.66249 1.000 20.67268 43 GLU B CA 1
ATOM 1058 C C . GLU B 2 44 ? -18.46088 -26.62829 14.29680 1.000 21.20896 43 GLU B C 1
ATOM 1059 O O . GLU B 2 44 ? -19.39502 -26.27998 13.57161 1.000 22.46726 43 GLU B O 1
ATOM 1071 N N . GLY B 2 45 ? -17.60296 -27.58416 13.95032 1.000 20.39775 44 GLY B N 1
ATOM 1072 C CA . GLY B 2 45 ? -17.75064 -28.34121 12.72495 1.000 20.37585 44 GLY B CA 1
ATOM 1073 C C . GLY B 2 45 ? -17.30973 -27.62873 11.46993 1.000 19.51776 44 GLY B C 1
ATOM 1074 O O . GLY B 2 45 ? -17.49890 -28.16635 10.37153 1.000 20.77860 44 GLY B O 1
ATOM 1078 N N . VAL B 2 46 ? -16.72426 -26.44466 11.59339 1.000 17.57379 45 VAL B N 1
ATOM 1079 C CA . VAL B 2 46 ? -16.32595 -25.62474 10.45659 1.000 15.77635 45 VAL B CA 1
ATOM 1080 C C . VAL B 2 46 ? -14.82321 -25.40927 10.51142 1.000 15.26802 45 VAL B C 1
ATOM 1081 O O . VAL B 2 46 ? -14.25789 -25.15000 11.57809 1.000 15.05428 45 VAL B O 1
ATOM 1094 N N . PHE B 2 47 ? -14.17083 -25.52825 9.35498 1.000 14.80485 46 PHE B N 1
ATOM 1095 C CA . PHE B 2 47 ? -12.74023 -25.27946 9.25671 1.000 14.62509 46 PHE B CA 1
ATOM 1096 C C . PHE B 2 47 ? -12.51233 -23.86983 8.71874 1.000 14.08516 46 PHE B C 1
ATOM 1097 O O . PHE B 2 47 ? -13.10858 -23.48034 7.70796 1.000 15.03207 46 PHE B O 1
ATOM 1114 N N . HIS B 2 48 ? -11.62816 -23.13071 9.37886 1.000 13.18530 47 HIS B N 1
ATOM 1115 C CA . HIS B 2 48 ? -11.38210 -21.71947 9.11655 1.000 13.36906 47 HIS B CA 1
ATOM 1116 C C . HIS B 2 48 ? -9.91075 -21.53528 8.77036 1.000 12.42130 47 HIS B C 1
ATOM 1117 O O . HIS B 2 48 ? -9.03875 -21.93935 9.54070 1.000 13.08518 47 HIS B O 1
ATOM 1131 N N . THR B 2 49 ? -9.62397 -20.89157 7.63594 1.000 12.34473 48 THR B N 1
ATOM 1132 C CA . THR B 2 49 ? -8.23877 -20.60709 7.28831 1.000 12.27701 48 THR B CA 1
ATOM 1133 C C . THR B 2 49 ? -8.18795 -19.32970 6.46391 1.000 12.44680 48 THR B C 1
ATOM 1134 O O . THR B 2 49 ? -9.20813 -18.69074 6.21154 1.000 12.94813 48 THR B O 1
ATOM 1145 N N . MET B 2 50 ? -6.98460 -18.94125 6.07033 1.000 13.49880 49 MET B N 1
ATOM 1146 C CA . MET B 2 50 ? -6.82372 -17.78834 5.18865 1.000 13.11397 49 MET B CA 1
ATOM 1147 C C . MET B 2 50 ? -6.96085 -18.23528 3.73617 1.000 13.46513 49 MET B C 1
ATOM 1148 O O . MET B 2 50 ? -6.49130 -19.31062 3.35313 1.000 13.63128 49 MET B O 1
ATOM 1162 N N . TRP B 2 51 ? -7.63472 -17.40925 2.93633 1.000 13.34870 50 TRP B N 1
ATOM 1163 C CA . TRP B 2 51 ? -7.87976 -17.75384 1.54337 1.000 13.61157 50 TRP B CA 1
ATOM 1164 C C . TRP B 2 51 ? -6.59295 -18.08739 0.80544 1.000 13.57111 50 TRP B C 1
ATOM 1165 O O . TRP B 2 51 ? -6.56112 -19.03724 0.01922 1.000 14.93091 50 TRP B O 1
ATOM 1186 N N . HIS B 2 52 ? -5.51537 -17.33168 1.04468 1.000 13.15945 51 HIS B N 1
ATOM 1187 C CA . HIS B 2 52 ? -4.30396 -17.54207 0.26330 1.000 14.05028 51 HIS B CA 1
ATOM 1188 C C . HIS B 2 52 ? -3.66919 -18.90064 0.53290 1.000 14.06071 51 HIS B C 1
ATOM 1189 O O . HIS B 2 52 ? -2.84255 -19.35351 -0.26245 1.000 15.63666 51 HIS B O 1
ATOM 1203 N N . VAL B 2 53 ? -4.02681 -19.55645 1.63900 1.000 13.70322 52 VAL B N 1
ATOM 1204 C CA . VAL B 2 53 ? -3.50010 -20.88746 1.93097 1.000 13.69093 52 VAL B CA 1
ATOM 1205 C C . VAL B 2 53 ? -4.04845 -21.92116 0.95471 1.000 14.08727 52 VAL B C 1
ATOM 1206 O O . VAL B 2 53 ? -3.29524 -22.74252 0.42339 1.000 15.99463 52 VAL B O 1
ATOM 1219 N N . THR B 2 54 ? -5.35994 -21.92372 0.73305 1.000 13.49317 53 THR B N 1
ATOM 1220 C CA . THR B 2 54 ? -5.99665 -22.96841 -0.05989 1.000 14.02572 53 THR B CA 1
ATOM 1221 C C . THR B 2 54 ? -6.47687 -22.49864 -1.42708 1.000 14.28288 53 THR B C 1
ATOM 1222 O O . THR B 2 54 ? -6.85440 -23.33971 -2.25557 1.000 15.06723 53 THR B O 1
ATOM 1233 N N . LYS B 2 55 ? -6.49805 -21.18859 -1.66582 1.000 15.20247 54 LYS B N 1
ATOM 1234 C CA . LYS B 2 55 ? -7.09287 -20.58599 -2.85504 1.000 17.06958 54 LYS B CA 1
ATOM 1235 C C . LYS B 2 55 ? -8.53841 -21.02193 -3.01724 1.000 17.63815 54 LYS B C 1
ATOM 1236 O O . LYS B 2 55 ? -9.08251 -21.04763 -4.12561 1.000 19.12325 54 LYS B O 1
ATOM 1255 N N . GLY B 2 56 ? -9.17382 -21.34700 -1.89880 1.000 18.20601 55 GLY B N 1
ATOM 1256 C CA . GLY B 2 56 ? -10.57231 -21.66650 -1.90928 1.000 19.81465 55 GLY B CA 1
ATOM 1257 C C . GLY B 2 56 ? -10.90542 -23.01612 -2.47321 1.000 19.98776 55 GLY B C 1
ATOM 1258 O O . GLY B 2 56 ? -12.06470 -23.23699 -2.81542 1.000 22.44305 55 GLY B O 1
ATOM 1262 N N . ALA B 2 57 ? -9.91968 -23.92252 -2.57861 1.000 19.68374 56 ALA B N 1
ATOM 1263 C CA . ALA B 2 57 ? -10.08298 -25.29019 -3.05118 1.000 20.34903 56 ALA B CA 1
ATOM 1264 C C . ALA B 2 57 ? -10.49817 -26.24076 -1.92314 1.000 19.69003 56 ALA B C 1
ATOM 1265 O O . ALA B 2 57 ? -10.32305 -25.95572 -0.73950 1.000 19.28064 56 ALA B O 1
ATOM 1272 N N . ALA B 2 58 ? -11.02218 -27.40832 -2.31079 1.000 19.30519 57 ALA B N 1
ATOM 1273 C CA . ALA B 2 58 ? -11.48655 -28.38161 -1.33224 1.000 18.62992 57 ALA B CA 1
ATOM 1274 C C . ALA B 2 58 ? -10.31296 -28.96233 -0.54136 1.000 18.67723 57 ALA B C 1
ATOM 1275 O O . ALA B 2 58 ? -9.16126 -28.94118 -0.98043 1.000 20.63645 57 ALA B O 1
ATOM 1282 N N . LEU B 2 59 ? -10.62699 -29.48800 0.64632 1.000 17.78340 58 LEU B N 1
ATOM 1283 C CA . LEU B 2 59 ? -9.64222 -30.08809 1.53706 1.000 17.95328 58 LEU B CA 1
ATOM 1284 C C . LEU B 2 59 ? -10.00777 -31.52916 1.85498 1.000 19.17830 58 LEU B C 1
ATOM 1285 O O . LEU B 2 59 ? -11.18538 -31.86081 2.01011 1.000 21.76777 58 LEU B O 1
ATOM 1301 N N . ARG B 2 60 ? -8.99444 -32.37450 1.98710 1.000 19.64045 59 ARG B N 1
ATOM 1302 C CA . ARG B 2 60 ? -9.18843 -33.71748 2.50945 1.000 20.62957 59 ARG B CA 1
ATOM 1303 C C . ARG B 2 60 ? -8.92545 -33.72464 4.01049 1.000 19.79495 59 ARG B C 1
ATOM 1304 O O . ARG B 2 60 ? -8.00801 -33.06508 4.49925 1.000 19.04350 59 ARG 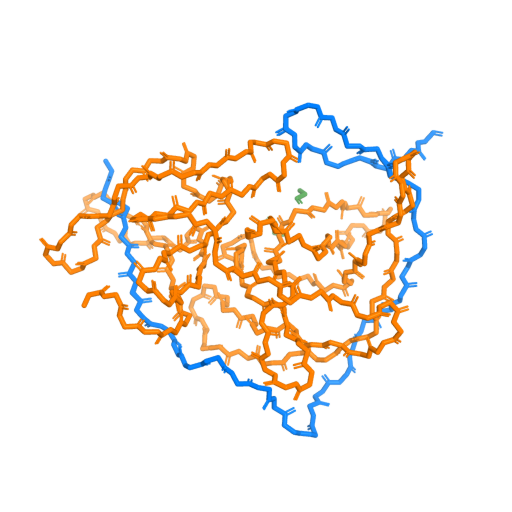B O 1
ATOM 1325 N N . SER B 2 61 ? -9.74694 -34.46472 4.74194 1.000 21.14585 60 SER B N 1
ATOM 1326 C CA . SER B 2 61 ? -9.56486 -34.65305 6.17816 1.000 22.73803 60 SER B CA 1
ATOM 1327 C C . SER B 2 61 ? -9.70964 -36.14845 6.41745 1.000 25.26569 60 SER B C 1
ATOM 1328 O O . SER B 2 61 ? -10.82689 -36.66677 6.47070 1.000 26.13893 60 SER B O 1
ATOM 1336 N N . GLY B 2 62 ? -8.58705 -36.83241 6.53662 1.000 27.70673 61 GLY B N 1
ATOM 1337 C CA . GLY B 2 62 ? -8.63655 -38.28111 6.62056 1.000 29.19101 61 GLY B CA 1
ATOM 1338 C C . GLY B 2 62 ? -9.19321 -38.84561 5.33052 1.000 30.63586 61 GLY B C 1
ATOM 1339 O O . GLY B 2 62 ? -8.66718 -38.59747 4.23990 1.000 31.57250 61 GLY B O 1
ATOM 1343 N N . GLU B 2 63 ? -10.28181 -39.60287 5.43924 1.000 31.41870 62 GLU B N 1
ATOM 1344 C CA . GLU B 2 63 ? -10.97860 -40.12329 4.27284 1.000 32.16820 62 GLU B CA 1
ATOM 1345 C C . GLU B 2 63 ? -12.13519 -39.23988 3.82538 1.000 32.09368 62 GLU B C 1
ATOM 1346 O O . GLU B 2 63 ? -12.84801 -39.60651 2.88509 1.000 34.06920 62 GLU B O 1
ATOM 1350 N N . GLY B 2 64 ? -12.34355 -38.09796 4.47240 1.000 29.32997 63 GLY B N 1
ATOM 1351 C CA . GLY B 2 64 ? -13.43912 -37.21642 4.14308 1.000 27.34895 63 GLY B CA 1
ATOM 1352 C C . GLY B 2 64 ? -13.00243 -36.01877 3.32200 1.000 25.63782 63 GLY B C 1
ATOM 1353 O O . GLY B 2 64 ? -11.81955 -35.70646 3.21357 1.000 26.54405 63 GLY B O 1
ATOM 1357 N N . ARG B 2 65 ? -13.99038 -35.35480 2.73263 1.000 24.05520 64 ARG B N 1
ATOM 1358 C CA . ARG B 2 65 ? -13.78283 -34.14997 1.94107 1.000 22.66651 64 ARG B CA 1
ATOM 1359 C C . ARG B 2 65 ? -14.51046 -32.98027 2.58223 1.000 21.18170 64 ARG B C 1
ATOM 1360 O O . ARG B 2 65 ? -15.68506 -33.09819 2.94773 1.000 22.44503 64 ARG B O 1
ATOM 1381 N N . LEU B 2 66 ? -13.80591 -31.85770 2.72269 1.000 19.18580 65 LEU B N 1
ATOM 1382 C CA . LEU B 2 66 ? -14.38294 -30.62635 3.24243 1.000 17.91776 65 LEU B CA 1
ATOM 1383 C C . LEU B 2 66 ? -14.52786 -29.64638 2.08725 1.000 17.06855 65 LEU B C 1
ATOM 1384 O O . LEU B 2 66 ? -13.53898 -29.31451 1.42113 1.000 17.70528 65 LEU B O 1
ATOM 1400 N N . ASP B 2 67 ? -15.74730 -29.17650 1.86561 1.000 16.55597 66 ASP B N 1
ATOM 1401 C CA . ASP B 2 67 ? -16.01867 -28.29119 0.74577 1.000 16.13929 66 ASP B CA 1
ATOM 1402 C C . ASP B 2 67 ? -16.07656 -26.83614 1.19617 1.000 15.18730 66 ASP B C 1
ATOM 1403 O O . ASP B 2 67 ? -16.62067 -26.52975 2.26630 1.000 15.42113 66 ASP B O 1
ATOM 1412 N N . PRO B 2 68 ? -15.53925 -25.91595 0.39375 1.000 14.82357 67 PRO B N 1
ATOM 1413 C CA . PRO B 2 68 ? -15.64399 -24.49676 0.74259 1.000 14.81599 67 PRO B CA 1
ATOM 1414 C C . PRO B 2 68 ? -17.10305 -24.09289 0.85761 1.000 14.19848 67 PRO B C 1
ATOM 1415 O O . PRO B 2 68 ? -17.95730 -24.53633 0.08507 1.000 14.92988 67 PRO B O 1
ATOM 1426 N N . TYR B 2 69 ? -17.37683 -23.21529 1.82092 1.000 14.14797 68 TYR B N 1
ATOM 1427 C CA . TYR B 2 69 ? -18.73669 -22.79105 2.12322 1.000 14.23777 68 TYR B CA 1
ATOM 1428 C C . TYR B 2 69 ? -18.88496 -21.28028 2.01546 1.000 14.63891 68 TYR B C 1
ATOM 1429 O O . TYR B 2 69 ? -19.75427 -20.79479 1.27579 1.000 15.77830 68 TYR B O 1
ATOM 1447 N N . TRP B 2 70 ? -18.06812 -20.52522 2.74225 1.000 14.28957 69 TRP B N 1
ATOM 1448 C CA . TRP B 2 70 ? -18.08185 -19.07510 2.72026 1.000 14.37604 69 TRP B CA 1
ATOM 1449 C C . TRP B 2 70 ? -16.65359 -18.60128 2.49270 1.000 13.53749 69 TRP B C 1
ATOM 1450 O O . TRP B 2 70 ? -15.69555 -19.28122 2.85668 1.000 13.99009 69 TRP B O 1
ATOM 1471 N N . GLY B 2 71 ? -16.50265 -17.43685 1.88039 1.000 13.57877 70 GLY B N 1
ATOM 1472 C CA . GLY B 2 71 ? -15.17825 -16.85435 1.80859 1.000 13.60871 70 GLY B CA 1
ATOM 1473 C C . GLY B 2 71 ? -15.23590 -15.44977 1.25948 1.000 13.66530 70 GLY B C 1
ATOM 1474 O O . GLY B 2 71 ? -16.26976 -14.99550 0.76892 1.000 14.63573 70 GLY B O 1
ATOM 1478 N N . ASP B 2 72 ? -14.09491 -14.76893 1.35127 1.000 13.97537 71 ASP B N 1
ATOM 1479 C CA . ASP B 2 72 ? -14.02265 -13.37013 0.93728 1.000 14.77985 71 ASP B CA 1
ATOM 1480 C C . ASP B 2 72 ? -12.55309 -13.06686 0.67382 1.000 14.02694 71 ASP B C 1
ATOM 1481 O O . ASP B 2 72 ? -11.75170 -13.01154 1.60937 1.000 14.44698 71 ASP B O 1
ATOM 1490 N N . VAL B 2 73 ? -12.19407 -12.88561 -0.60137 1.000 14.44902 72 VAL B N 1
ATOM 1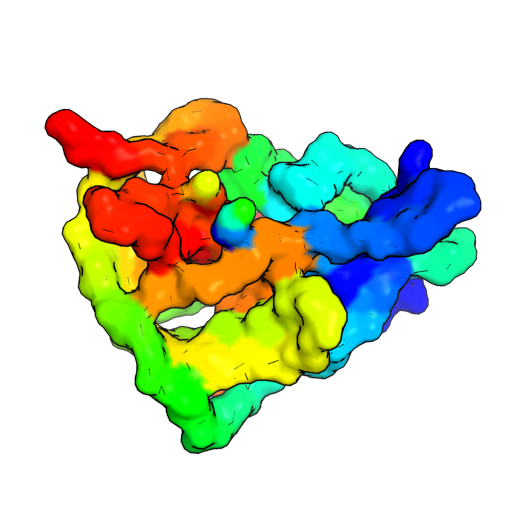491 C CA . VAL B 2 73 ? -10.79325 -12.65102 -0.93753 1.000 14.70884 72 VAL B CA 1
ATOM 1492 C C . VAL B 2 73 ? -10.27489 -11.35346 -0.33173 1.000 14.56359 72 VAL B C 1
ATOM 1493 O O . VAL B 2 73 ? -9.09115 -11.26005 0.00389 1.000 14.68193 72 VAL B O 1
ATOM 1506 N N . LYS B 2 74 ? -11.12752 -10.33124 -0.19533 1.000 14.29104 73 LYS B N 1
ATOM 1507 C CA . LYS B 2 74 ? -10.65460 -9.06010 0.35196 1.000 14.81428 73 LYS B CA 1
ATOM 1508 C C . LYS B 2 74 ? -10.25537 -9.21077 1.81687 1.000 14.74521 73 LYS B C 1
ATOM 1509 O O . LYS B 2 74 ? -9.27779 -8.60207 2.27779 1.000 15.68527 73 LYS B O 1
ATOM 1528 N N . GLN B 2 75 ? -11.01123 -10.00013 2.57646 1.000 13.90815 74 GLN B N 1
ATOM 1529 C CA . GLN B 2 75 ? -10.64039 -10.32746 3.94509 1.000 13.92288 74 GLN B CA 1
ATOM 1530 C C . GLN B 2 75 ? -9.55293 -11.38708 4.00550 1.000 13.39676 74 GLN B C 1
ATOM 1531 O O . GLN B 2 75 ? -8.98879 -11.62322 5.07794 1.000 13.65363 74 GLN B O 1
ATOM 1545 N N . ASP B 2 76 ? -9.30454 -12.07397 2.89668 1.000 13.35589 75 ASP B N 1
ATOM 1546 C CA . ASP B 2 76 ? -8.35675 -13.18081 2.82997 1.000 13.32972 75 ASP B CA 1
ATOM 1547 C C . ASP B 2 76 ? -8.76250 -14.32649 3.75428 1.000 12.60791 75 ASP B C 1
ATOM 1548 O O . ASP B 2 76 ? -7.90875 -14.93584 4.40594 1.000 12.94828 75 ASP B O 1
ATOM 1557 N N . LEU B 2 77 ? -10.05903 -14.66402 3.77145 1.000 12.78288 76 LEU B N 1
ATOM 1558 C CA . LEU B 2 77 ? -10.59240 -15.71531 4.62979 1.000 12.89705 76 LEU B CA 1
ATOM 1559 C C . LEU B 2 77 ? -11.47557 -16.68454 3.85139 1.000 12.76681 76 LEU B C 1
ATOM 1560 O O . LEU B 2 77 ? -12.11259 -16.31166 2.86228 1.000 13.64979 76 LEU B O 1
ATOM 1576 N N . VAL B 2 78 ? -11.54804 -17.91564 4.35656 1.000 12.77144 77 VAL B N 1
ATOM 1577 C CA . VAL B 2 78 ? -12.41517 -18.94841 3.80203 1.000 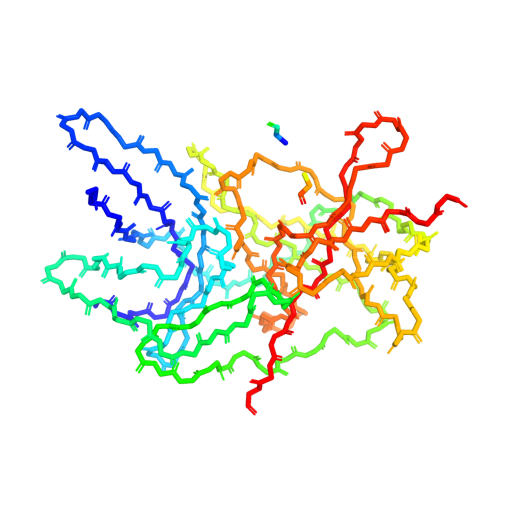13.28822 77 VAL B CA 1
ATOM 1578 C C . VAL B 2 78 ? -12.82042 -19.89082 4.92784 1.000 13.35700 77 VAL B C 1
ATOM 1579 O O . VAL B 2 78 ? -12.03412 -20.18325 5.83606 1.000 13.95448 77 VAL B O 1
ATOM 1592 N N . SER B 2 79 ? -14.05266 -20.37483 4.85349 1.000 13.54993 78 SER B N 1
ATOM 1593 C CA . SER B 2 79 ? -14.54137 -21.40484 5.74766 1.000 14.07039 78 SER B CA 1
ATOM 1594 C C . SER B 2 79 ? -15.05983 -22.59749 4.95286 1.000 14.19559 78 SER B C 1
ATOM 1595 O O . SER B 2 79 ? -15.52110 -22.46201 3.81266 1.000 15.60479 78 SER B O 1
ATOM 1603 N N . TYR B 2 80 ? -14.95079 -23.76994 5.57689 1.000 14.23760 79 TYR B N 1
ATOM 1604 C CA . TYR B 2 80 ? -15.33129 -25.05556 5.01257 1.000 14.28931 79 TYR B CA 1
ATOM 1605 C C . TYR B 2 80 ? -16.41940 -25.68858 5.86830 1.000 14.82965 79 TYR B C 1
ATOM 1606 O O . TYR B 2 80 ? -16.36151 -25.62293 7.09808 1.000 16.29114 79 TYR B O 1
ATOM 1624 N N . CYS B 2 81 ? -17.40253 -26.30542 5.20778 1.000 15.87612 80 CYS B N 1
ATOM 1625 C CA . CYS B 2 81 ? -18.46600 -27.08893 5.82950 1.000 17.68785 80 CYS B CA 1
ATOM 1626 C C . CYS B 2 81 ? -19.62129 -26.25783 6.37139 1.000 18.64728 80 CYS B C 1
ATOM 1627 O O . CYS B 2 81 ? -20.70334 -26.79294 6.60323 1.000 22.20183 80 CYS B O 1
ATOM 1635 N N . GLY B 2 82 ? -19.41863 -24.97425 6.60204 1.000 16.56854 81 GLY B N 1
ATOM 1636 C CA . GLY B 2 82 ? -20.44699 -24.13093 7.15803 1.000 16.64426 81 GLY B CA 1
ATOM 1637 C C . GLY B 2 82 ? -19.95282 -22.70877 7.22996 1.000 16.35127 81 GLY B C 1
ATOM 1638 O O . GLY B 2 82 ? -18.81848 -22.40979 6.84040 1.000 16.24033 81 GLY B O 1
ATOM 1642 N N . PRO B 2 83 ? -20.79891 -21.80843 7.72634 1.000 17.92830 82 PRO B N 1
ATOM 1643 C CA . PRO B 2 83 ? -20.42467 -20.39386 7.81241 1.000 18.29416 82 PRO B CA 1
ATOM 1644 C C . PRO B 2 83 ? -19.35727 -20.14746 8.86759 1.000 17.64570 82 PRO B C 1
ATOM 1645 O O . PRO B 2 83 ? -19.13965 -20.94570 9.78051 1.000 17.95025 82 PRO B O 1
ATOM 1656 N N . TRP B 2 84 ? -18.70004 -18.99579 8.72942 1.000 17.51802 83 TRP B N 1
ATOM 1657 C CA . TRP B 2 84 ? -17.66001 -18.56629 9.65410 1.000 16.97196 83 TRP B CA 1
ATOM 1658 C C . TRP B 2 84 ? -18.21090 -18.52057 11.07788 1.000 17.14436 83 TRP B C 1
ATOM 1659 O O . TRP B 2 84 ? -19.23658 -17.88402 11.33445 1.000 18.58684 83 TRP B O 1
ATOM 1680 N N . LYS B 2 85 ? -17.52553 -19.20404 12.00565 1.000 16.89191 84 LYS B N 1
ATOM 1681 C CA . LYS B 2 85 ? -17.98306 -19.35002 13.38305 1.000 17.57842 84 LYS B CA 1
ATOM 1682 C C . LYS B 2 85 ? -17.20626 -18.51963 14.39669 1.000 17.55938 84 LYS B C 1
ATOM 1683 O O . LYS B 2 85 ? -17.66590 -18.38976 15.53816 1.000 19.78481 84 LYS B O 1
ATOM 1702 N N . LEU B 2 86 ? -16.04367 -17.98276 14.03922 1.000 16.52129 85 LEU B N 1
ATOM 1703 C CA . LEU B 2 86 ? -15.18040 -17.30505 15.00178 1.000 17.16607 85 LEU B CA 1
ATOM 1704 C C . LEU B 2 86 ? -15.66321 -15.86985 15.16379 1.000 18.22424 85 LEU B C 1
ATOM 1705 O O . LEU B 2 86 ? -15.53448 -15.04758 14.25080 1.000 19.32618 85 LEU B O 1
ATOM 1721 N N . ASP B 2 87 ? -16.21794 -15.57235 16.33727 1.000 20.70656 86 ASP B N 1
ATOM 1722 C CA . ASP B 2 87 ? -16.87700 -14.30473 16.59203 1.000 22.62500 86 ASP B CA 1
ATOM 1723 C C . ASP B 2 87 ? -16.12709 -13.39853 17.56141 1.000 21.76250 86 ASP B C 1
ATOM 1724 O O . ASP B 2 87 ? -16.47017 -12.21474 17.66224 1.000 23.44875 86 ASP B O 1
ATOM 1728 N N . ALA B 2 88 ? -15.12883 -13.90210 18.27694 1.000 20.17331 87 ALA B N 1
ATOM 1729 C CA . ALA B 2 88 ? -14.47317 -13.08176 19.28679 1.000 19.80178 87 ALA B CA 1
ATOM 1730 C C . ALA B 2 88 ? -13.67290 -11.96527 18.62604 1.000 19.38653 87 ALA B C 1
ATOM 1731 O O . ALA B 2 88 ? -13.09850 -12.13060 17.54841 1.000 19.22276 87 ALA B O 1
ATOM 1738 N N . ALA B 2 89 ? -13.61257 -10.82487 19.29558 1.000 20.87563 88 ALA B N 1
ATOM 1739 C CA . ALA B 2 89 ? -12.93718 -9.64944 18.78028 1.000 21.28768 88 ALA B CA 1
ATOM 1740 C C . ALA B 2 89 ? -11.83431 -9.22174 19.73294 1.000 20.44264 88 ALA B C 1
ATOM 1741 O O . ALA B 2 89 ? -12.01148 -9.26749 20.95118 1.000 21.27925 88 ALA B O 1
ATOM 1748 N N . TRP B 2 90 ? -10.70682 -8.78407 19.17908 1.000 20.11237 89 TRP B N 1
ATOM 1749 C CA . TRP B 2 90 ? -9.70019 -8.12346 19.99623 1.000 19.97171 89 TRP B CA 1
ATOM 1750 C C . TRP B 2 90 ? -10.35098 -6.93808 20.70027 1.000 20.47131 89 TRP B C 1
ATOM 1751 O O . TRP B 2 90 ? -11.11120 -6.18302 20.09139 1.000 22.00825 89 TRP B O 1
ATOM 1772 N N . ASP B 2 91 ? -10.06647 -6.78061 21.99294 1.000 21.04034 90 ASP B N 1
ATOM 1773 C CA . ASP B 2 91 ? -10.68840 -5.70909 22.76361 1.000 22.54457 90 ASP B CA 1
ATOM 1774 C C . ASP B 2 91 ? -10.04305 -4.35154 22.52616 1.000 23.24705 90 ASP B C 1
ATOM 1775 O O . ASP B 2 91 ? -10.48901 -3.36190 23.11489 1.000 24.29602 90 ASP B O 1
ATOM 1784 N N . GLY B 2 92 ? -9.04173 -4.26929 21.65705 1.000 23.19939 91 GLY B N 1
ATOM 1785 C CA . GLY B 2 92 ? -8.40142 -3.01580 21.34649 1.000 23.43583 91 GLY B CA 1
ATOM 1786 C C . GLY B 2 92 ? -7.45642 -2.50440 22.40010 1.000 23.02562 91 GLY B C 1
ATOM 1787 O O . GLY B 2 92 ? -7.01763 -1.35622 22.30081 1.000 24.84045 91 GLY B O 1
ATOM 1791 N N . LEU B 2 93 ? -7.11155 -3.33235 23.38806 1.000 22.31060 92 LEU B N 1
ATOM 1792 C CA . LEU B 2 93 ? -6.34025 -2.90757 24.54410 1.000 22.14847 92 LEU B CA 1
ATOM 1793 C C . LEU B 2 93 ? -5.34028 -3.95673 25.01893 1.000 22.14586 92 LEU B C 1
ATOM 1794 O O . LEU B 2 93 ? -4.18497 -3.62882 25.31806 1.000 23.06405 92 LEU B O 1
ATOM 1810 N N . SER B 2 94 ? -5.77016 -5.20506 25.10442 1.000 20.58091 93 SER B N 1
ATOM 1811 C CA . SER B 2 94 ? -5.03815 -6.22862 25.83018 1.000 20.08511 93 SER B CA 1
ATOM 1812 C C . SER B 2 94 ? -4.00280 -6.94646 24.97103 1.000 18.67086 93 SER B C 1
ATOM 1813 O O . SER B 2 94 ? -4.09539 -7.00510 23.74488 1.000 18.81620 93 SER B O 1
ATOM 1821 N N . GLU B 2 95 ? -3.02439 -7.54130 25.65216 1.000 18.15453 94 GLU B N 1
ATOM 1822 C CA . GLU B 2 95 ? -2.10461 -8.45433 24.98743 1.000 17.67208 94 GLU B CA 1
ATOM 1823 C C . GLU B 2 95 ? -2.84708 -9.68140 24.47353 1.000 17.49972 94 GLU B C 1
ATOM 1824 O O . GLU B 2 95 ? -3.90905 -10.06134 24.97982 1.000 18.44457 94 GLU B O 1
ATOM 1836 N N . VAL B 2 96 ? -2.28285 -10.28397 23.42901 1.000 16.24614 95 VAL B N 1
ATOM 1837 C CA . VAL B 2 96 ? -2.87080 -11.43047 22.75491 1.000 15.67147 95 VAL B CA 1
ATOM 1838 C C . VAL B 2 96 ? -1.79033 -12.49618 22.64676 1.000 15.34395 95 VAL B C 1
ATOM 1839 O O . VAL B 2 96 ? -0.61746 -12.22827 22.88989 1.000 16.05773 95 VAL B O 1
ATOM 1852 N N . GLN B 2 97 ? -2.18141 -13.70615 22.22788 1.000 14.78924 96 GLN B N 1
ATOM 1853 C CA . GLN B 2 97 ? -1.21129 -14.75266 21.93007 1.000 15.02847 96 GLN B CA 1
ATOM 1854 C C . GLN B 2 97 ? -1.39902 -15.27844 20.51486 1.000 14.36045 96 GLN B C 1
ATOM 1855 O O . GLN B 2 97 ? -2.50866 -15.65770 20.12873 1.000 15.87057 96 GLN B O 1
ATOM 1869 N N . LEU B 2 98 ? -0.30659 -15.34548 19.76864 1.000 14.48972 97 LEU B N 1
ATOM 1870 C CA . LEU B 2 98 ? -0.26771 -16.13660 18.54522 1.000 14.04756 97 LEU B CA 1
ATOM 1871 C C . LEU B 2 98 ? 0.02123 -17.57875 18.93193 1.000 14.24321 97 LEU B C 1
ATOM 1872 O O . LEU B 2 98 ? 1.03191 -17.85839 19.58668 1.000 15.03678 97 LEU B O 1
ATOM 1888 N N . LEU B 2 99 ? -0.86578 -18.49222 18.54445 1.000 13.96579 98 LEU B N 1
ATOM 1889 C CA . LEU B 2 99 ? -0.61131 -19.92766 18.66749 1.000 14.29416 98 LEU B CA 1
ATOM 1890 C C . LEU B 2 99 ? -0.01547 -20.34193 17.32700 1.000 13.76512 98 LEU B C 1
ATOM 1891 O O . LEU B 2 99 ? -0.70589 -20.77851 16.40038 1.000 14.65360 98 LEU B O 1
ATOM 1907 N N . ALA B 2 100 ? 1.28893 -20.12121 17.20711 1.000 14.56292 99 ALA B N 1
ATOM 1908 C CA . ALA B 2 100 ? 1.98369 -20.38664 15.95579 1.000 14.81220 99 ALA B CA 1
ATOM 1909 C C . ALA B 2 100 ? 2.15805 -21.88211 15.74216 1.000 14.42929 99 ALA B C 1
ATOM 1910 O O . ALA B 2 100 ? 2.59370 -22.59420 16.64992 1.000 15.55580 99 ALA B O 1
ATOM 1917 N N . VAL B 2 101 ? 1.86602 -22.34320 14.53186 1.000 14.35026 100 VAL B N 1
ATOM 1918 C CA . VAL B 2 101 ? 2.08136 -23.73921 14.16121 1.000 14.56663 100 VAL B CA 1
ATOM 1919 C C . VAL B 2 101 ? 3.00246 -23.73466 12.94225 1.000 14.40064 100 VAL B C 1
ATOM 1920 O O . VAL B 2 101 ? 2.54577 -23.87831 11.79698 1.000 15.36656 100 VAL B O 1
ATOM 1933 N N . PRO B 2 102 ? 4.30545 -23.53234 13.14381 1.000 15.74872 101 PRO B N 1
ATOM 1934 C CA . PRO B 2 102 ? 5.20401 -23.40441 12.00448 1.000 16.08208 101 PRO B CA 1
ATOM 1935 C C . PRO B 2 102 ? 5.46288 -24.75696 11.36834 1.000 15.61004 101 PRO B C 1
ATOM 1936 O O . PRO B 2 102 ? 5.37704 -25.80089 12.03848 1.000 16.43220 101 PRO B O 1
ATOM 1947 N N . PRO B 2 103 ? 5.81042 -24.78265 10.08743 1.000 15.81513 102 PRO B N 1
ATOM 1948 C CA . PRO B 2 103 ? 6.16863 -26.05628 9.45679 1.000 16.55833 102 PRO B CA 1
ATOM 1949 C C . PRO B 2 103 ? 7.24691 -26.77415 10.25535 1.000 17.98921 102 PRO B C 1
ATOM 1950 O O . PRO B 2 103 ? 8.25327 -26.18505 10.65205 1.000 18.89956 102 PRO B O 1
ATOM 1961 N N . GLY B 2 104 ? 7.01161 -28.05312 10.52375 1.000 18.75994 103 GLY B N 1
ATOM 1962 C CA . GLY B 2 104 ? 8.00426 -28.87484 11.18118 1.000 20.04935 103 GLY B CA 1
ATOM 1963 C C . GLY B 2 104 ? 8.25313 -28.59000 12.64317 1.000 20.83546 103 GLY B C 1
ATOM 1964 O O . GLY B 2 104 ? 9.21740 -29.12519 13.19522 1.000 22.73401 103 GLY B O 1
ATOM 1968 N N A GLU B 2 105 ? 7.41076 -27.78326 13.29160 0.711 20.38952 104 GLU B N 1
ATOM 1969 N N B GLU B 2 105 ? 7.41666 -27.77800 13.29031 0.289 20.87547 104 GLU B N 1
ATOM 1970 C CA A GLU B 2 105 ? 7.55157 -27.44513 14.70167 0.711 21.17218 104 GLU B CA 1
ATOM 1971 C CA B GLU B 2 105 ? 7.55749 -27.45471 14.70347 0.289 21.47606 104 GLU B CA 1
ATOM 1972 C C A GLU B 2 105 ? 6.20139 -27.56680 15.39545 0.711 20.06672 104 GLU B C 1
ATOM 1973 C C B GLU B 2 105 ? 6.20366 -27.58606 15.38925 0.289 20.96758 104 GLU B C 1
ATOM 1974 O O A GLU B 2 105 ? 5.15809 -27.30063 14.80301 0.711 20.25210 104 GLU B O 1
ATOM 1975 O O B GLU B 2 105 ? 5.16112 -27.33748 14.78119 0.289 21.22841 104 GLU B O 1
ATOM 1998 N N . ARG B 2 106 ? 6.21824 -27.98249 16.66335 1.000 20.95663 105 ARG B N 1
ATOM 1999 C CA . ARG B 2 106 ? 4.95974 -28.09101 17.40071 1.000 21.14208 105 ARG B CA 1
ATOM 2000 C C . ARG B 2 106 ? 4.41120 -26.70224 17.72394 1.000 19.13197 105 ARG B C 1
ATOM 2001 O O . ARG B 2 106 ? 5.11675 -25.68903 17.69546 1.000 20.75201 105 ARG B O 1
ATOM 2023 N N . ALA B 2 107 ? 3.11673 -26.66229 17.99359 1.000 19.40459 106 ALA B N 1
ATOM 2024 C CA . ALA B 2 107 ? 2.46166 -25.40400 18.29577 1.000 19.49601 106 ALA B CA 1
ATOM 2025 C C . ALA B 2 107 ? 3.12942 -24.71471 19.47720 1.000 18.13041 106 ALA B C 1
ATOM 2026 O O . ALA B 2 107 ? 3.49022 -25.34562 20.46958 1.000 19.21874 106 ALA B O 1
ATOM 2033 N N . LYS B 2 108 ? 3.27698 -23.39702 19.37576 1.000 18.01626 107 LYS B N 1
ATOM 2034 C CA . LYS B 2 108 ? 3.84791 -22.61512 20.46123 1.000 19.92164 107 LYS B CA 1
ATOM 2035 C C . LYS B 2 108 ? 3.08834 -21.30582 20.61553 1.000 18.76496 107 LYS B C 1
ATOM 2036 O O . LYS B 2 108 ? 2.60687 -20.73050 19.64138 1.000 19.75832 107 LYS B O 1
ATOM 2046 N N . ASN B 2 109 ? 2.97137 -20.84022 21.85023 1.000 18.24384 108 ASN B N 1
ATOM 2047 C CA . ASN B 2 109 ? 2.26193 -19.60741 22.15327 1.000 18.09632 108 ASN B CA 1
ATOM 2048 C C . ASN B 2 109 ? 3.25225 -18.46786 22.31946 1.000 18.17287 108 ASN B C 1
ATOM 2049 O O . ASN B 2 109 ? 4.22309 -18.59446 23.06867 1.000 20.35879 108 ASN B O 1
ATOM 2060 N N A ILE B 2 110 ? 2.97731 -17.34692 21.65573 0.538 17.02877 109 ILE B N 1
ATOM 2061 N N B ILE B 2 110 ? 3.00246 -17.35824 21.63189 0.462 17.14604 109 ILE B N 1
ATOM 2062 C CA A ILE B 2 110 ? 3.80584 -16.14774 21.72290 0.538 17.90745 109 ILE B CA 1
ATOM 2063 C CA B ILE B 2 110 ? 3.81859 -16.15471 21.74650 0.462 17.72717 109 ILE B CA 1
ATOM 2064 C C A ILE B 2 110 ? 2.89610 -14.98869 22.09965 0.538 17.16979 109 ILE B C 1
ATOM 2065 C C B ILE B 2 110 ? 2.89110 -15.00767 22.11302 0.462 17.18368 109 ILE B C 1
ATOM 2066 O O A ILE B 2 110 ? 1.94566 -14.68444 21.37022 0.538 17.15768 109 ILE B O 1
ATOM 2067 O O B ILE B 2 110 ? 1.92442 -14.73280 21.39243 0.462 17.23943 109 ILE B O 1
ATOM 2098 N N . GLN B 2 111 ? 3.17944 -14.34472 23.22721 1.000 17.16731 110 GLN B N 1
ATOM 2099 C CA . GLN B 2 111 ? 2.36751 -13.22719 23.69530 1.000 17.51463 110 GLN B CA 1
ATOM 2100 C C . GLN B 2 111 ? 2.93763 -11.90791 23.18520 1.000 17.64964 110 GLN B C 1
ATOM 2101 O O . GLN B 2 111 ? 4.15546 -11.73665 23.09056 1.000 19.31583 110 GLN B O 1
ATOM 2116 N N . THR B 2 112 ? 2.04807 -10.97821 22.84167 1.000 16.53637 111 THR B N 1
ATOM 2117 C CA . THR B 2 112 ? 2.48141 -9.69237 22.30291 1.000 16.64293 111 THR B CA 1
ATOM 2118 C C . THR B 2 112 ? 1.38558 -8.67012 22.54289 1.000 16.07639 111 THR B C 1
ATOM 2119 O O . THR B 2 112 ? 0.21321 -9.01799 22.65723 1.000 16.39560 111 THR B O 1
ATOM 2130 N N . LEU B 2 113 ? 1.77908 -7.38638 22.59017 1.000 16.39447 112 LEU B N 1
ATOM 2131 C CA . LEU B 2 113 ? 0.81372 -6.29143 22.56194 1.000 16.06575 112 LEU B CA 1
ATOM 2132 C C . LEU B 2 113 ? 0.66619 -5.84386 21.11514 1.000 15.59378 112 LEU B C 1
ATOM 2133 O O . LEU B 2 113 ? 1.63834 -5.33446 20.53317 1.000 16.40799 112 LEU B O 1
ATOM 2149 N N . PRO B 2 114 ? -0.50044 -5.99969 20.49380 1.000 15.98316 113 PRO B N 1
ATOM 2150 C CA . PRO B 2 114 ? -0.62911 -5.59375 19.09386 1.000 15.57984 113 PRO B CA 1
ATOM 2151 C C . PRO B 2 114 ? -0.35728 -4.11391 18.89431 1.000 15.91885 113 PRO B C 1
ATOM 2152 O O . PRO B 2 114 ? -0.62275 -3.28564 19.76670 1.000 16.47947 113 PRO B O 1
ATOM 2163 N N . GLY B 2 115 ? 0.18060 -3.80638 17.72708 1.000 16.55154 114 GLY B N 1
ATOM 2164 C CA . GLY B 2 115 ? 0.07825 -2.49578 17.12980 1.000 17.23333 114 GLY B CA 1
ATOM 2165 C C . GLY B 2 115 ? -1.21021 -2.37312 16.34335 1.000 16.54806 114 GLY B C 1
ATOM 2166 O O . GLY B 2 115 ? -2.17279 -3.11382 16.55530 1.000 16.29800 114 GLY B O 1
ATOM 2170 N N . ILE B 2 116 ? -1.21825 -1.41066 15.42124 1.000 17.21587 115 ILE B N 1
ATOM 2171 C CA . ILE B 2 116 ? -2.42774 -0.99661 14.72768 1.000 18.41499 115 ILE B CA 1
ATOM 2172 C C . ILE B 2 116 ? -2.10544 -0.74837 13.26382 1.000 18.39773 115 ILE B C 1
ATOM 2173 O O . ILE B 2 116 ? -1.17567 0.00084 12.94687 1.000 19.79628 115 ILE B O 1
ATOM 2189 N N . PHE B 2 117 ? -2.90249 -1.34458 12.37610 1.000 16.59297 116 PHE B N 1
ATOM 2190 C CA . PHE B 2 117 ? -3.01553 -0.91406 10.98702 1.000 16.61481 116 PHE B CA 1
ATOM 2191 C C . PHE B 2 117 ? -4.11551 0.14212 10.95874 1.000 17.82439 116 PHE B C 1
ATOM 2192 O O . PHE B 2 117 ? -5.28581 -0.16855 11.21522 1.000 18.07020 116 PHE B O 1
ATOM 2209 N N . LYS B 2 118 ? -3.75665 1.37989 10.63718 1.000 18.86043 117 LYS B N 1
ATOM 2210 C CA . LYS B 2 118 ? -4.73401 2.44766 10.47439 1.000 19.75919 117 LYS B CA 1
ATOM 2211 C C . LYS B 2 118 ? -5.11904 2.49639 8.99970 1.000 19.45901 117 LYS B C 1
ATOM 2212 O O . LYS B 2 118 ? -4.26634 2.74718 8.14191 1.000 20.65709 117 LYS B O 1
ATOM 2225 N N . THR B 2 119 ? -6.38585 2.24596 8.70543 1.000 20.65761 118 THR B N 1
ATOM 2226 C CA . THR B 2 119 ? -6.88094 2.27148 7.33893 1.000 21.55640 118 THR B CA 1
ATOM 2227 C C . THR B 2 119 ? -7.98552 3.31226 7.22472 1.000 22.89672 118 THR B C 1
ATOM 2228 O O . THR B 2 119 ? -8.54362 3.75971 8.22705 1.000 23.31109 118 THR B O 1
ATOM 2239 N N . LYS B 2 120 ? -8.31629 3.67128 5.98132 1.000 24.13975 119 LYS B N 1
ATOM 2240 C CA . LYS B 2 120 ? -9.38077 4.64265 5.75045 1.000 26.35170 119 LYS B CA 1
ATOM 2241 C C . LYS B 2 120 ? -10.70498 4.18900 6.34604 1.000 26.40266 119 LYS B C 1
ATOM 2242 O O . LYS B 2 120 ? -11.58361 5.02309 6.59899 1.000 27.01811 119 LYS B O 1
ATOM 2261 N N . ASP B 2 121 ? -10.86936 2.88684 6.56404 1.000 27.06028 120 ASP B N 1
ATOM 2262 C CA . ASP B 2 121 ? -12.11913 2.31292 7.03523 1.000 28.85573 120 ASP B CA 1
ATOM 2263 C C . ASP B 2 121 ? -12.06239 1.91334 8.49918 1.000 28.87207 120 ASP B C 1
ATOM 2264 O O . ASP B 2 121 ? -13.00897 1.29572 8.99777 1.000 31.05184 120 ASP B O 1
ATOM 2273 N N . GLY B 2 122 ? -10.97889 2.23494 9.19431 1.000 26.18753 121 GLY B N 1
ATOM 2274 C CA . GLY B 2 122 ? -10.85647 1.98299 10.61265 1.000 24.95750 121 GLY B CA 1
ATOM 2275 C C . GLY B 2 122 ? -9.55748 1.28685 10.95713 1.000 23.08800 121 GLY B C 1
ATOM 2276 O O . GLY B 2 122 ? -8.73306 0.96841 10.10106 1.000 23.40926 121 GLY B O 1
ATOM 2280 N N . ASP B 2 123 ? -9.38082 1.05855 12.25043 1.000 22.19025 122 ASP B N 1
ATOM 2281 C CA . ASP B 2 123 ? -8.16742 0.45636 12.76764 1.000 21.52307 122 ASP B CA 1
ATOM 2282 C C . ASP B 2 123 ? -8.33955 -1.05367 12.86031 1.000 20.79534 122 ASP B C 1
ATOM 2283 O O . ASP B 2 123 ? -9.43318 -1.55348 13.14404 1.000 22.64612 122 ASP B O 1
ATOM 2292 N N . ILE B 2 124 ? -7.24065 -1.77402 12.62795 1.000 19.13604 123 ILE B N 1
ATOM 2293 C CA . ILE B 2 124 ? -7.17706 -3.22388 12.77841 1.000 18.63431 123 ILE B CA 1
ATOM 2294 C C . ILE B 2 124 ? -5.96335 -3.53736 13.64208 1.000 17.56173 123 ILE B C 1
ATOM 2295 O O . ILE B 2 124 ? -4.86533 -3.04987 13.36857 1.000 18.04260 123 ILE B O 1
ATOM 2311 N N . GLY B 2 125 ? -6.14503 -4.34786 14.67707 1.000 16.84131 124 GLY B N 1
ATOM 2312 C CA . GLY B 2 125 ? -4.99585 -4.81382 15.42729 1.000 16.12747 124 GLY B CA 1
ATOM 2313 C C . GLY B 2 125 ? -4.02820 -5.56068 14.53170 1.000 15.62109 124 GLY B C 1
ATOM 2314 O O . GLY B 2 125 ? -4.42448 -6.21705 13.56800 1.000 15.82480 124 GLY B O 1
ATOM 2318 N N . ALA B 2 126 ? -2.74442 -5.49693 14.87618 1.000 15.39125 125 ALA B N 1
ATOM 2319 C CA . ALA B 2 126 ? -1.70000 -6.09388 14.05103 1.000 16.73832 125 ALA B CA 1
ATOM 2320 C C . ALA B 2 126 ? -0.55520 -6.54574 14.94478 1.000 17.02671 125 ALA B C 1
ATOM 2321 O O . ALA B 2 126 ? -0.21590 -5.85868 15.91260 1.000 20.03931 125 ALA B O 1
ATOM 2328 N N . VAL B 2 127 ? 0.02540 -7.70302 14.63752 1.000 15.02907 126 VAL B N 1
ATOM 2329 C CA . VAL B 2 127 ? 1.07394 -8.28821 15.46604 1.000 14.89386 126 VAL B CA 1
ATOM 2330 C C . VAL B 2 127 ? 2.39461 -8.31950 14.71359 1.000 14.73097 126 VAL B C 1
ATOM 2331 O O . VAL B 2 127 ? 2.46904 -8.77174 13.56219 1.000 15.04319 126 VAL B O 1
ATOM 2344 N N . ALA B 2 128 ? 3.44023 -7.84502 15.37817 1.000 14.67908 127 ALA B N 1
ATOM 2345 C CA . ALA B 2 128 ? 4.78361 -7.76253 14.81485 1.000 15.19198 127 ALA B CA 1
ATOM 2346 C C . ALA B 2 128 ? 5.53843 -9.03503 15.19383 1.000 15.41130 127 ALA B C 1
ATOM 2347 O O . ALA B 2 128 ? 6.43390 -9.03677 16.03515 1.000 17.32963 127 ALA B O 1
ATOM 2354 N N . LEU B 2 129 ? 5.12445 -10.14024 14.56835 1.000 14.70320 128 LEU B N 1
ATOM 2355 C CA . LEU B 2 129 ? 5.67584 -11.46831 14.80012 1.000 15.15384 128 LEU B CA 1
ATOM 2356 C C . LEU B 2 129 ? 5.91035 -12.09275 13.43460 1.000 14.71477 128 LEU B C 1
ATOM 2357 O O . LEU B 2 129 ? 5.04068 -12.01019 12.56470 1.000 14.99306 128 LEU B O 1
ATOM 2373 N N . ASP B 2 130 ? 7.07106 -12.71056 13.25142 1.000 14.95933 129 ASP B N 1
ATOM 2374 C CA . ASP B 2 130 ? 7.52733 -13.15784 11.93940 1.000 15.54977 129 ASP B CA 1
ATOM 2375 C C . ASP B 2 130 ? 7.79143 -14.65915 11.94663 1.000 15.67546 129 ASP B C 1
ATOM 2376 O O . ASP B 2 130 ? 8.62903 -15.14464 12.71554 1.000 18.59699 129 ASP B O 1
ATOM 2385 N N . TYR B 2 131 ? 7.07947 -15.38281 11.09584 1.000 15.36358 130 TYR B N 1
ATOM 2386 C CA . TYR B 2 131 ? 7.15152 -16.83209 10.99459 1.000 15.27343 130 TYR B CA 1
ATOM 2387 C C . TYR B 2 131 ? 7.12245 -17.23569 9.52949 1.000 15.27578 130 TYR B C 1
ATOM 2388 O O . TYR B 2 131 ? 6.77065 -16.43037 8.66649 1.000 15.62478 130 TYR B O 1
ATOM 2406 N N . PRO B 2 132 ? 7.49690 -18.47719 9.21921 1.000 15.38377 131 PRO B N 1
ATOM 2407 C CA . PRO B 2 132 ? 7.46449 -18.91637 7.81831 1.000 15.26272 131 PRO B CA 1
ATOM 2408 C C . PRO B 2 132 ? 6.06434 -18.81170 7.23326 1.000 14.56635 131 PRO B C 1
ATOM 2409 O O . PRO B 2 132 ? 5.05401 -18.85423 7.94224 1.000 14.66098 131 PRO B O 1
ATOM 2420 N N . ALA B 2 133 ? 6.02282 -18.70889 5.90262 1.000 14.46560 132 ALA B N 1
ATOM 2421 C CA . ALA B 2 133 ? 4.75762 -18.52456 5.20094 1.000 14.88333 132 ALA B CA 1
ATOM 2422 C C . ALA B 2 133 ? 3.75170 -19.62524 5.51781 1.000 13.51166 132 ALA B C 1
ATOM 2423 O O . ALA B 2 133 ? 2.54940 -19.36006 5.57516 1.000 14.01314 132 ALA B O 1
ATOM 2430 N N . GLY B 2 134 ? 4.21119 -20.85745 5.73357 1.000 13.81336 133 GLY B N 1
ATOM 2431 C CA . GLY B 2 134 ? 3.29086 -21.93348 6.03837 1.000 13.92639 133 GLY B CA 1
ATOM 2432 C C . GLY B 2 134 ? 2.67452 -21.87518 7.41471 1.000 13.42327 133 GLY B C 1
ATOM 2433 O O . GLY B 2 134 ? 1.87342 -22.74862 7.75650 1.000 13.92240 133 GLY B O 1
ATOM 2437 N N . THR B 2 135 ? 3.00657 -20.84786 8.20174 1.000 13.33502 134 THR B N 1
ATOM 2438 C CA . THR B 2 135 ? 2.34839 -20.57090 9.47281 1.000 13.31471 134 THR B CA 1
ATOM 2439 C C . THR B 2 135 ? 1.03696 -19.81778 9.26609 1.000 12.58360 134 THR B C 1
ATOM 2440 O O . THR B 2 135 ? 0.26113 -19.66200 10.21695 1.000 13.25278 134 THR B O 1
ATOM 2451 N N . SER B 2 136 ? 0.77948 -19.34412 8.04365 1.000 12.43775 135 SER B N 1
ATOM 2452 C CA . SER B 2 136 ? -0.45123 -18.63408 7.72696 1.000 12.33450 135 SER B CA 1
ATOM 2453 C C . SER B 2 136 ? -1.66503 -19.41831 8.17849 1.000 11.95703 135 SER B C 1
ATOM 2454 O O . SER B 2 136 ? -1.78616 -20.60431 7.87314 1.000 12.82395 135 SER B O 1
ATOM 2462 N N . GLY B 2 137 ? -2.60330 -18.72389 8.81054 1.000 12.45235 136 GLY B N 1
ATOM 2463 C CA . GLY B 2 137 ? -3.80259 -19.32920 9.34423 1.000 12.51811 136 GLY B CA 1
ATOM 2464 C C . GLY B 2 137 ? -3.71895 -19.69472 10.81109 1.000 12.38411 136 GLY B C 1
ATOM 2465 O O . GLY B 2 137 ? -4.73239 -20.10846 11.39059 1.000 13.53021 136 GLY B O 1
ATOM 2469 N N . SER B 2 138 ? -2.55582 -19.53649 11.42715 1.000 12.47302 137 SER B N 1
ATOM 2470 C CA . SER B 2 138 ? -2.43891 -19.82703 12.84700 1.000 12.90282 137 SER B CA 1
ATOM 2471 C C . SER B 2 138 ? -3.33044 -18.87388 13.63373 1.000 12.81439 137 SER B C 1
ATOM 2472 O O . SER B 2 138 ? -3.40950 -17.67399 13.31459 1.000 12.93505 137 SER B O 1
ATOM 2480 N N . PRO B 2 139 ? -3.98583 -19.35077 14.68471 1.000 12.98565 138 PRO B N 1
ATOM 2481 C CA . PRO B 2 139 ? -4.92943 -18.49776 15.40502 1.000 13.45850 138 PRO B CA 1
ATOM 2482 C C . PRO B 2 139 ? -4.24520 -17.57165 16.39094 1.000 12.95869 138 PRO B C 1
ATOM 2483 O O . PRO B 2 139 ? -3.21038 -17.88966 16.98190 1.000 13.85736 138 PRO B O 1
ATOM 2494 N N . ILE B 2 140 ? -4.85957 -16.40326 16.55720 1.000 13.20232 139 ILE B N 1
ATOM 2495 C CA . ILE B 2 140 ? -4.48889 -15.41388 17.55814 1.000 13.44099 139 ILE B CA 1
ATOM 2496 C C . ILE B 2 140 ? -5.59116 -15.42759 18.60439 1.000 13.42914 139 ILE B C 1
ATOM 2497 O O . ILE B 2 140 ? -6.78049 -15.44008 18.26048 1.000 14.75140 139 ILE B O 1
ATOM 2513 N N . LEU B 2 141 ? -5.19664 -15.45095 19.88196 1.000 14.44103 140 LEU B N 1
ATOM 2514 C CA . LEU B 2 141 ? -6.08940 -15.75764 20.99297 1.000 15.46444 140 LEU B CA 1
ATOM 2515 C C . LEU B 2 141 ? -6.17394 -14.60694 21.98557 1.000 16.08560 140 LEU B C 1
ATOM 2516 O O . LEU B 2 141 ? -5.18979 -13.89524 22.22178 1.000 16.32512 140 LEU B O 1
ATOM 2532 N N . ASP B 2 142 ? -7.35160 -14.45979 22.60188 1.000 16.87670 141 ASP B N 1
ATOM 2533 C CA . ASP B 2 142 ? -7.49816 -13.63496 23.79352 1.000 18.31179 141 ASP B CA 1
ATOM 2534 C C . ASP B 2 142 ? -7.23347 -14.49013 25.03446 1.000 19.20595 141 ASP B C 1
ATOM 2535 O O . ASP B 2 142 ? -6.98584 -15.69347 24.94956 1.000 19.27784 141 ASP B O 1
ATOM 2544 N N . LYS B 2 143 ? -7.28271 -13.86182 26.21193 1.000 21.11802 142 LYS B N 1
ATOM 2545 C CA . LYS B 2 143 ? -6.87702 -14.55127 27.43333 1.000 22.65249 142 LYS B CA 1
ATOM 2546 C C . LYS B 2 143 ? -7.83775 -15.66898 27.82533 1.000 23.22228 142 LYS B C 1
ATOM 2547 O O . LYS B 2 143 ? -7.49305 -16.49795 28.67899 1.000 25.05753 142 LYS B O 1
ATOM 2554 N N . CYS B 2 144 ? -9.04464 -15.68880 27.26793 1.000 23.65786 143 CYS B N 1
ATOM 2555 C CA . CYS B 2 144 ? -9.97111 -16.79214 27.46351 1.000 24.91623 143 CYS B CA 1
ATOM 2556 C C . CYS B 2 144 ? -9.75879 -17.91165 26.46009 1.000 23.76994 143 CYS B C 1
ATOM 2557 O O . CYS B 2 144 ? -10.52038 -18.88538 26.46891 1.000 24.81994 143 CYS B O 1
ATOM 2565 N N . GLY B 2 145 ? -8.75738 -17.79081 25.59253 1.000 21.64948 144 GLY B N 1
ATOM 2566 C CA . GLY B 2 145 ? -8.50236 -18.79652 24.58936 1.000 20.35829 144 GLY B CA 1
ATOM 2567 C C . GLY B 2 145 ? -9.39573 -18.72474 23.37921 1.000 19.21440 144 GLY B C 1
ATOM 2568 O O . GLY B 2 145 ? -9.33223 -19.62127 22.53244 1.000 19.94016 144 GLY B O 1
ATOM 2572 N N . ARG B 2 146 ? -10.21710 -17.68632 23.25632 1.000 17.90705 145 ARG B N 1
ATOM 2573 C CA . ARG B 2 146 ? -11.04681 -17.54075 22.07370 1.000 17.71210 145 ARG B CA 1
ATOM 2574 C C . ARG B 2 146 ? -10.19937 -17.02106 20.92265 1.000 16.24327 145 ARG B C 1
ATOM 2575 O O . ARG B 2 146 ? -9.24764 -16.25698 21.11452 1.000 16.63565 145 ARG B O 1
ATOM 2596 N N . VAL B 2 147 ? -10.55702 -17.43527 19.71247 1.000 15.45640 146 VAL B N 1
ATOM 2597 C CA . VAL B 2 147 ? -9.81158 -17.03336 18.52560 1.000 14.67289 146 VAL B CA 1
ATOM 2598 C C . VAL B 2 147 ? -10.32679 -15.67409 18.06728 1.000 14.52312 146 VAL B C 1
ATOM 2599 O O . VAL B 2 147 ? -11.46202 -15.55210 17.59972 1.000 15.64901 146 VAL B O 1
ATOM 2612 N N . ILE B 2 148 ? -9.48194 -14.64624 18.20386 1.000 14.88712 147 ILE B N 1
ATOM 2613 C CA . ILE B 2 148 ? -9.83697 -13.28688 17.80577 1.000 14.59141 147 ILE B CA 1
ATOM 2614 C C . ILE B 2 148 ? -9.39967 -12.97159 16.38020 1.000 14.48164 147 ILE B C 1
ATOM 2615 O O . ILE B 2 148 ? -9.70831 -11.88708 15.87277 1.000 14.93763 147 ILE B O 1
ATOM 2631 N N . GLY B 2 149 ? -8.70975 -13.88402 15.71004 1.000 14.19543 148 GLY B N 1
ATOM 2632 C CA . GLY B 2 149 ? -8.38313 -13.71880 14.30799 1.000 13.47280 148 GLY B CA 1
ATOM 2633 C C . GLY B 2 149 ? -7.31776 -14.71356 13.90701 1.000 13.15428 148 GLY B C 1
ATOM 2634 O O . GLY B 2 149 ? -6.83397 -15.49547 14.72583 1.000 13.68137 148 GLY B O 1
ATOM 2638 N N . LEU B 2 150 ? -6.96089 -14.66708 12.62198 1.000 13.26851 149 LEU B N 1
ATOM 2639 C CA . LEU B 2 150 ? -5.93541 -15.52871 12.05401 1.000 12.86023 149 LEU B CA 1
ATOM 2640 C C . LEU B 2 150 ? -4.74135 -14.69972 11.59582 1.000 12.12503 149 LEU B C 1
ATOM 2641 O O . LEU B 2 150 ? -4.88993 -13.57244 11.10957 1.000 13.00948 149 LEU B O 1
ATOM 2657 N N . TYR B 2 151 ? -3.55954 -15.29406 11.74202 1.000 13.04718 150 TYR B N 1
ATOM 2658 C CA . TYR B 2 151 ? -2.28534 -14.68602 11.39433 1.000 12.74062 150 TYR B CA 1
ATOM 2659 C C . TYR B 2 151 ? -1.92411 -14.96271 9.94612 1.000 12.88719 150 TYR B C 1
ATOM 2660 O O . TYR B 2 151 ? -2.09262 -16.08360 9.47026 1.000 14.08724 150 TYR B O 1
ATOM 2678 N N . GLY B 2 152 ? -1.37823 -13.95790 9.26268 1.000 12.67094 151 GLY B N 1
ATOM 2679 C CA . GLY B 2 152 ? -0.73592 -14.21100 7.99607 1.000 13.51723 151 GLY B CA 1
ATOM 2680 C C . GLY B 2 152 ? -1.08446 -13.32414 6.82024 1.000 13.01927 151 GLY B C 1
ATOM 2681 O O . GLY B 2 152 ? -0.63940 -13.61923 5.71284 1.000 13.57505 151 GLY B O 1
ATOM 2685 N N . ASN B 2 153 ? -1.84393 -12.24961 7.01065 1.000 12.56030 152 ASN B N 1
ATOM 2686 C CA . ASN B 2 153 ? -2.01857 -11.27189 5.94573 1.000 12.85700 152 ASN B CA 1
ATOM 2687 C C . ASN B 2 153 ? -1.57699 -9.92163 6.48865 1.000 12.53455 152 ASN B C 1
ATOM 2688 O O . ASN B 2 153 ? -2.13656 -9.43305 7.47270 1.000 13.22630 152 ASN B O 1
ATOM 2699 N N . GLY B 2 154 ? -0.55744 -9.32768 5.87416 1.000 13.27295 153 GLY B N 1
ATOM 2700 C CA . GLY B 2 154 ? 0.02563 -8.13366 6.43819 1.000 14.11229 153 GLY B CA 1
ATOM 2701 C C . GLY B 2 154 ? 0.94712 -7.41239 5.48717 1.000 13.29285 153 GLY B C 1
ATOM 2702 O O . GLY B 2 154 ? 0.70130 -7.35535 4.27821 1.000 13.73143 153 GLY B O 1
ATOM 2706 N N . VAL B 2 155 ? 1.99602 -6.81285 6.05431 1.000 13.50622 154 VAL B N 1
ATOM 2707 C CA . VAL B 2 155 ? 2.94276 -5.98946 5.31982 1.000 14.11832 154 VAL B CA 1
ATOM 2708 C C . VAL B 2 155 ? 4.35946 -6.28671 5.78744 1.000 13.60047 154 VAL B C 1
ATOM 2709 O O . VAL B 2 155 ? 4.58387 -6.78152 6.89396 1.000 13.98039 154 VAL B O 1
ATOM 2722 N N . VAL B 2 156 ? 5.32208 -5.91999 4.94081 1.000 14.08920 155 VAL B N 1
ATOM 2723 C CA . VAL B 2 156 ? 6.74115 -5.96348 5.26432 1.000 14.32903 155 VAL B CA 1
ATOM 2724 C C . VAL B 2 156 ? 7.22948 -4.52771 5.40305 1.000 14.48257 155 VAL B C 1
ATOM 2725 O O . VAL B 2 156 ? 7.10894 -3.73216 4.46289 1.000 15.26448 155 VAL B O 1
ATOM 2738 N N . ILE B 2 157 ? 7.76075 -4.18735 6.57912 1.000 15.81025 156 ILE B N 1
ATOM 2739 C CA . ILE B 2 157 ? 8.18982 -2.81820 6.86891 1.000 16.15657 156 ILE B CA 1
ATOM 2740 C C . ILE B 2 157 ? 9.62313 -2.62602 6.38700 1.000 16.67042 156 ILE B C 1
ATOM 2741 O O . ILE B 2 157 ? 10.23169 -3.54712 5.82518 1.000 16.21683 156 ILE B O 1
ATOM 2757 N N . LYS B 2 158 ? 10.17110 -1.42951 6.59963 1.000 17.43114 157 LYS B N 1
ATOM 2758 C CA . LYS B 2 158 ? 11.36904 -1.02211 5.87358 1.000 18.92006 157 LYS B CA 1
ATOM 2759 C C . LYS B 2 158 ? 12.54424 -1.96038 6.10839 1.000 18.15857 157 LYS B C 1
ATOM 2760 O O . LYS B 2 158 ? 13.33216 -2.21736 5.18466 1.000 19.04709 157 LYS B O 1
ATOM 2779 N N . ASN B 2 159 ? 12.70410 -2.45787 7.34069 1.000 18.48620 158 ASN B N 1
ATOM 2780 C CA . ASN B 2 159 ? 13.84955 -3.29832 7.66626 1.000 19.34104 158 ASN B CA 1
ATOM 2781 C C . ASN B 2 159 ? 13.66121 -4.75448 7.25188 1.000 18.46493 158 ASN B C 1
ATOM 2782 O O . ASN B 2 159 ? 14.53507 -5.57608 7.53931 1.000 19.99254 158 ASN B O 1
ATOM 2793 N N . GLY B 2 160 ? 12.56647 -5.09256 6.57612 1.000 16.93095 159 GLY B N 1
ATOM 2794 C CA . GLY B 2 160 ? 12.33181 -6.45150 6.14877 1.000 16.91140 159 GLY B CA 1
ATOM 2795 C C . GLY B 2 160 ? 11.53288 -7.30383 7.11065 1.000 16.12437 159 GLY B C 1
ATOM 2796 O O . GLY B 2 160 ? 11.20304 -8.45122 6.77434 1.000 16.61233 159 GLY B O 1
ATOM 2800 N N . SER B 2 161 ? 11.20698 -6.79353 8.29168 1.000 16.79144 160 SER B N 1
ATOM 2801 C CA . SER B 2 161 ? 10.41063 -7.56458 9.23519 1.000 17.01014 160 SER B CA 1
ATOM 2802 C C . SER B 2 161 ? 8.92780 -7.44908 8.88889 1.000 15.93949 160 SER B C 1
ATOM 2803 O O . SER B 2 161 ? 8.51355 -6.66512 8.02852 1.000 16.70363 160 SER B O 1
ATOM 2811 N N . TYR B 2 162 ? 8.12878 -8.26463 9.55587 1.000 15.80594 161 TYR B N 1
ATOM 2812 C CA . TYR B 2 162 ? 6.76016 -8.52627 9.17425 1.000 15.36875 161 TYR B CA 1
ATOM 2813 C C . TYR B 2 162 ? 5.79638 -8.03950 10.23860 1.000 15.09850 161 TYR B C 1
ATOM 2814 O O . TYR B 2 162 ? 6.06588 -8.12474 11.44234 1.000 16.64711 161 TYR B O 1
ATOM 2832 N N . VAL B 2 163 ? 4.63991 -7.56577 9.79288 1.000 14.29632 162 VAL B N 1
ATOM 2833 C CA . VAL B 2 163 ? 3.52767 -7.24358 10.68010 1.000 14.29871 162 VAL B CA 1
ATOM 2834 C C . VAL B 2 163 ? 2.25845 -7.82069 10.05967 1.000 13.74478 162 VAL B C 1
ATOM 2835 O O . VAL B 2 163 ? 1.94285 -7.52260 8.90176 1.000 14.14433 162 VAL B O 1
ATOM 2848 N N . SER B 2 164 ? 1.55453 -8.66811 10.81027 1.000 13.52746 163 SER B N 1
ATOM 2849 C CA . SER B 2 164 ? 0.32577 -9.30574 10.36370 1.000 13.48310 163 SER B CA 1
ATOM 2850 C C . SER B 2 164 ? -0.89938 -8.62429 10.95202 1.000 13.20890 163 SER B C 1
ATOM 2851 O O . SER B 2 164 ? -0.95713 -8.38821 12.15313 1.000 14.33244 163 SER B O 1
ATOM 2859 N N . ALA B 2 165 ? -1.91825 -8.38007 10.14014 1.000 13.34717 164 ALA B N 1
ATOM 2860 C CA . ALA B 2 165 ? -3.21121 -8.03591 10.71396 1.000 13.70962 164 ALA B CA 1
ATOM 2861 C C . ALA B 2 165 ? -3.70131 -9.18065 11.59787 1.000 13.55186 164 ALA B C 1
ATOM 2862 O O . ALA B 2 165 ? -3.38596 -10.35740 11.36882 1.000 13.29446 164 ALA B O 1
ATOM 2869 N N . ILE B 2 166 ? -4.52106 -8.84207 12.58498 1.000 14.06915 165 ILE B N 1
ATOM 2870 C CA . ILE B 2 166 ? -5.35195 -9.82077 13.29126 1.000 13.92468 165 ILE B CA 1
ATOM 2871 C C . ILE B 2 166 ? -6.62754 -9.90384 12.45308 1.000 14.03421 165 ILE B C 1
ATOM 2872 O O . ILE B 2 166 ? -7.53106 -9.07433 12.58566 1.000 15.32861 165 ILE B O 1
ATOM 2888 N N . THR B 2 167 ? -6.68609 -10.87012 11.52956 1.000 13.57010 166 THR B N 1
ATOM 2889 C CA . THR B 2 167 ? -7.78870 -10.92186 10.57576 1.000 13.90448 166 THR B CA 1
ATOM 2890 C C . THR B 2 167 ? -8.92767 -11.76126 11.14341 1.000 14.06518 166 THR B C 1
ATOM 2891 O O . THR B 2 167 ? -8.75722 -12.95625 11.38332 1.000 13.84417 166 THR B O 1
ATOM 2902 N N . GLN B 2 168 ? -10.10120 -11.15542 11.31352 1.000 14.86106 167 GLN B N 1
ATOM 2903 C CA . GLN B 2 168 ? -11.28520 -11.83992 11.81829 1.000 14.82484 167 GLN B CA 1
ATOM 2904 C C . GLN B 2 168 ? -12.43061 -11.67175 10.83451 1.000 15.87155 167 GLN B C 1
ATOM 2905 O O . GLN B 2 168 ? -12.57619 -10.61776 10.22213 1.000 17.11289 167 GLN B O 1
ATOM 2919 N N . GLY B 2 169 ? -13.23878 -12.71544 10.68478 1.000 15.93477 168 GLY B N 1
ATOM 2920 C CA . GLY B 2 169 ? -14.42975 -12.66348 9.86678 1.000 19.77995 168 GLY B CA 1
ATOM 2921 C C . GLY B 2 169 ? -15.62860 -12.18402 10.66159 1.000 26.06442 168 GLY B C 1
ATOM 2922 O O . GLY B 2 169 ? -15.51003 -11.66149 11.76485 1.000 28.12728 168 GLY B O 1
ATOM 2926 N N . LYS B 2 170 ? -16.80654 -12.35080 10.07656 1.000 29.89562 169 LYS B N 1
ATOM 2927 C CA . LYS B 2 170 ? -18.06128 -12.02624 10.74057 1.000 32.83842 169 LYS B CA 1
ATOM 2928 C C . LYS B 2 170 ? -18.87306 -13.30710 10.86372 1.000 34.72002 169 LYS B C 1
ATOM 2929 O O . LYS B 2 170 ? -18.97259 -14.07708 9.90515 1.000 34.62860 169 LYS B O 1
ATOM 2936 N N . ARG B 2 171 ? -19.41491 -13.55755 12.05017 1.000 36.65392 170 ARG B N 1
ATOM 2937 C CA . ARG B 2 171 ? -20.24553 -14.73834 12.24712 1.000 38.65549 170 ARG B CA 1
ATOM 2938 C C . ARG B 2 171 ? -21.69076 -14.39255 11.89641 1.000 39.45359 170 ARG B C 1
ATOM 2939 O O . ARG B 2 171 ? -22.30867 -13.55016 12.55410 1.000 40.76859 170 ARG B O 1
ATOM 2972 N N . GLY C 3 2 ? 8.70327 -14.95994 5.48140 1.000 14.69548 2 GLY C N 1
ATOM 2973 C CA . GLY C 3 2 ? 9.31921 -16.06161 4.77074 1.000 16.02025 2 GLY C CA 1
ATOM 2974 C C . GLY C 3 2 ? 9.84389 -15.69419 3.39500 1.000 14.75850 2 GLY C C 1
ATOM 2975 O O . GLY C 3 2 ? 9.86202 -16.52141 2.48050 1.000 16.01452 2 GLY C O 1
ATOM 2987 N N . LYS C 3 4 ? 4.26662 -10.80578 1.90097 1.000 15.37278 4 LYS C N 1
ATOM 2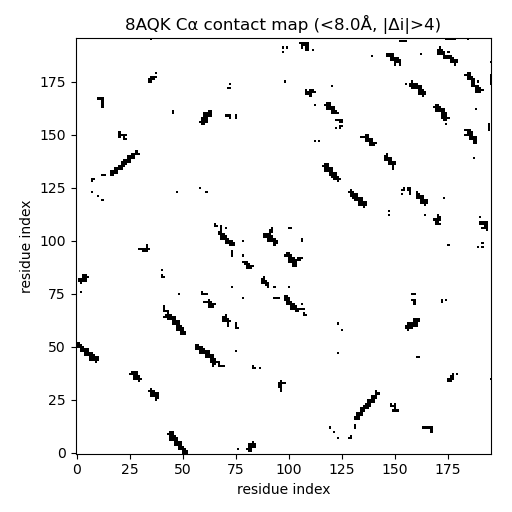988 C CA . LYS C 3 4 ? 3.32125 -10.20751 2.82652 1.000 15.92506 4 LYS C CA 1
ATOM 2989 C C . LYS C 3 4 ? 2.26709 -11.18196 3.34687 1.000 17.04415 4 LYS C C 1
ATOM 2990 O O . LYS C 3 4 ? 1.51444 -10.85077 4.25867 1.000 14.66752 4 LYS C O 1
#

Nearest PDB structures (foldseek):
  6y3b-assembly1_B  TM=1.005E+00  e=9.103E-29  Zika virus
  7zv4-assembly1_B  TM=1.003E+00  e=7.400E-28  Zika virus
  5yof-assembly1_B  TM=9.926E-01  e=7.013E-28  Zika virus
  8a15-assembly1_B  TM=1.004E+00  e=3.331E-27  Zika virus
  5zmq-assembly1_B  TM=9.965E-01  e=3.331E-27  Zika virus

Foldseek 3Di:
DDDDDDDDDDDDDDPPDDDDDDDDDFDWDADPVGDIDGDD/DQDFDKAFAWDDDPDDIDGQAIWTRDPSKTKFFCVS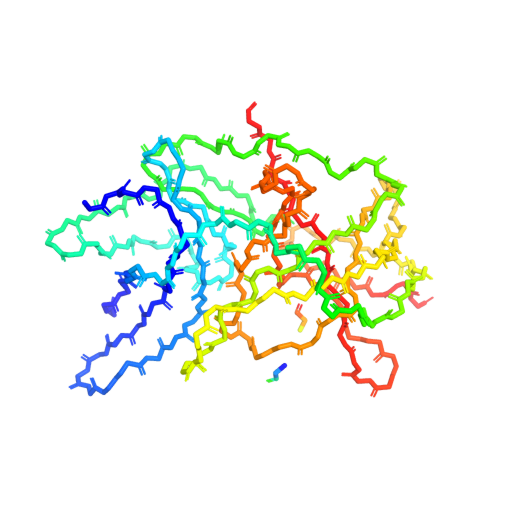QVQQWGDDPPDIWHWDDDDVVLRMTMTPDDADQADADPLFDKKWFQFPAPPDHTDIDIDDFDWDQDPVGIFTKAQDDGDNSSGHTFIADPVRGGNATWHDFDQDDVRTTMTTRRDDHD

Solvent-accessible surface area: 9358 Å² total

InterPro domains:
  IPR000069 Envelope glycoprotein M, flavivirus [PF01004] (217-290)
  IPR000208 RNA-directed RNA polymerase, fingers/palm subdomains, flavivirus [PF00972] (2768-3218)
  IPR000336 Flavivirus/Alphavirus glycoprotein, immunoglobulin-like domain superfamily [G3DSA:2.60.40.350] (587-695)
  IPR000404 Flavivirus non-structural protein NS4A [PF01350] (2122-2264)
  IPR000487 Non-structural protein NS2B, flavivirus [PF01002] (1374-1498)
  IPR000487 Non-structural protein NS2B, flavivirus [PS51527] (1369-1498)
  IPR000752 Flavivirus non-structural protein NS2A [PF01005] (1154-1258)
  IPR001122 Capsid protein C, flavivirus [PF01003] (11-122)
  IPR001157 Non-structural protein NS1, flavivirus [PF00948] (793-1144)
  IPR001528 Flavivirus non-structural protein NS4B [PF01349] (2266-2506)
  IPR001650 Helicase, C-terminal domain-like [PS51194] (1830-2009)
  IPR001650 Helicase, C-terminal domain-like [SM00490] (1868-1962)
  IPR001850 Non-structural protein NS3, peptidase S7, flavivirus [PF00949] (1515-1665)
  IPR001850 Non-structural protein NS3, peptidase S7, flavivirus [PS51528] (1499-1676)
  IPR002535 Flavivirus polyprotein propeptide [PF01570] (130-214)
  IPR002877 Ribosomal RNA methyltransferase, FtsJ domain [PF01728] (2571-2740)
  IPR007094 RNA-directed RNA polymerase, catalytic domain [PS50507] (3045-3195)
  IPR009003 Peptidase S1, PA clan [SSF50494] (1504-1667)
  IPR011492 Non-structural protein NS3-like, DEAD-box helicase, flavivirus [PF07652] (1683-1829)
  IPR011998 Envelope glycoprotein E, central and dimerisation domain, flavivirus [PF00869] (292-588)

Secondary structure (DSSP, 8-state):
-EEEEEEEE---PPTT--B-----EEEEEE-TTS-EEE--/---SEEEEEEEESSS-EEEEEEEEEETTEEEEEHHHHTT--EEETTEEE-EEEEETTTTEEEESSS--------SSS-EEEEE--TTS--EEEEE--EEEEETTEEEEEE-----GGGTT-EEE-TT--EEEES--EEE-TTS-EEEE-B----/--